Protein AF-Q7QAU2-F1 (afdb_monomer_lite)

Sequence (294 aa):
MFSTQESLKRKTPAGGINRRAYLCLLVDEYYETSNLEAQQQVTANLANFAYDPINWTFLREAKAHELFYDIVQQSTGSVVDRLLLLHAIVGLANICLDPAIAEFIERSNGYDQLRALLEKYQTDCEIACNALTCYSFLLNDSSTDQLKKDKRLVRLLELRWMSATSARVQPTVGTVFRLTRTFRETDVKQFVALTGDSNPIHVSTTNDCERKEQLFVNGAFLNGVIAGIIGSNFPGFVVTTQNFRFPNRCQLDKEVQFSVTVEEMRKIVTVSYESKQNDRVVFEGIAKLFAVRK

Structure (mmCIF, N/CA/C/O backbone):
data_AF-Q7QAU2-F1
#
_entry.id   AF-Q7QAU2-F1
#
loop_
_atom_site.group_PDB
_atom_site.id
_atom_site.type_symbol
_atom_site.label_atom_id
_atom_site.label_alt_id
_atom_site.label_comp_id
_atom_site.label_asym_id
_atom_site.label_entity_id
_atom_site.label_seq_id
_atom_site.pdbx_PDB_ins_code
_atom_site.Cartn_x
_atom_site.Cartn_y
_atom_site.Cartn_z
_atom_site.occupancy
_atom_site.B_iso_or_equiv
_atom_site.auth_seq_id
_atom_site.auth_comp_id
_atom_site.auth_asym_id
_atom_site.auth_atom_id
_atom_site.pdbx_PDB_model_num
ATOM 1 N N . MET A 1 1 ? -0.251 -18.852 -18.572 1.00 57.56 1 MET A N 1
ATOM 2 C CA . MET A 1 1 ? -0.415 -18.058 -19.807 1.00 57.56 1 MET A CA 1
ATOM 3 C C . MET A 1 1 ? 0.984 -17.594 -20.209 1.00 57.56 1 MET A C 1
ATOM 5 O O . MET A 1 1 ? 1.337 -16.461 -19.943 1.00 57.56 1 MET A O 1
ATOM 9 N N . PHE A 1 2 ? 1.810 -18.506 -20.734 1.00 75.88 2 PHE A N 1
ATOM 10 C CA . PHE A 1 2 ? 3.220 -18.250 -21.068 1.00 75.88 2 PHE A CA 1
ATOM 11 C C . PHE A 1 2 ? 3.421 -18.377 -22.574 1.00 75.88 2 PHE A C 1
ATOM 13 O O . PHE A 1 2 ? 2.755 -19.190 -23.225 1.00 75.88 2 PHE A O 1
ATOM 20 N N . SER A 1 3 ? 4.297 -17.554 -23.135 1.00 81.69 3 SER A N 1
ATOM 21 C CA . SER A 1 3 ? 4.571 -17.534 -24.566 1.00 81.69 3 SER A CA 1
ATOM 22 C C . SER A 1 3 ? 5.550 -18.639 -24.938 1.00 81.69 3 SER A C 1
ATOM 24 O O . SER A 1 3 ? 6.489 -18.945 -24.213 1.00 81.69 3 SER A O 1
ATOM 26 N N . THR A 1 4 ? 5.364 -19.210 -26.124 1.00 82.50 4 THR A N 1
ATOM 27 C CA . THR A 1 4 ? 6.355 -20.095 -26.742 1.00 82.50 4 THR A CA 1
ATOM 28 C C . THR A 1 4 ? 7.207 -19.321 -27.741 1.00 82.50 4 THR A C 1
ATOM 30 O O . THR A 1 4 ? 6.772 -18.309 -28.304 1.00 82.50 4 THR A O 1
ATOM 33 N N . GLN A 1 5 ? 8.404 -19.834 -28.029 1.00 80.38 5 GLN A N 1
ATOM 34 C CA . GLN A 1 5 ? 9.301 -19.238 -29.020 1.00 80.38 5 GLN A CA 1
ATOM 35 C C . GLN A 1 5 ? 8.660 -19.161 -30.417 1.00 80.38 5 GLN A C 1
ATOM 37 O O . GLN A 1 5 ? 8.872 -18.199 -31.153 1.00 80.38 5 GLN A O 1
ATOM 42 N N . GLU A 1 6 ? 7.831 -20.143 -30.770 1.00 78.44 6 GLU A N 1
ATOM 43 C CA . GLU A 1 6 ? 7.056 -20.159 -32.016 1.00 78.44 6 GLU A CA 1
ATOM 44 C C . GLU A 1 6 ? 6.007 -19.039 -32.058 1.00 78.44 6 GLU A C 1
ATOM 46 O O . GLU A 1 6 ? 5.880 -18.339 -33.064 1.00 78.44 6 GLU A O 1
ATOM 51 N N . SER A 1 7 ? 5.292 -18.814 -30.948 1.00 80.00 7 SER A N 1
ATOM 52 C CA . SER A 1 7 ? 4.297 -17.741 -30.834 1.00 80.00 7 SER A CA 1
ATOM 53 C C . SER A 1 7 ? 4.938 -16.358 -30.953 1.00 80.00 7 SER A C 1
ATOM 55 O O . SER A 1 7 ? 4.393 -15.485 -31.632 1.00 80.00 7 SER A O 1
ATOM 57 N N . LEU A 1 8 ? 6.115 -16.166 -30.347 1.00 78.56 8 LEU A N 1
ATOM 58 C CA . LEU A 1 8 ? 6.888 -14.929 -30.463 1.00 78.56 8 LEU A CA 1
ATOM 59 C C . LEU A 1 8 ? 7.327 -14.676 -31.907 1.00 78.56 8 LEU A C 1
ATOM 61 O O . LEU A 1 8 ? 7.043 -13.606 -32.436 1.00 78.56 8 LEU A O 1
ATOM 65 N N . LYS A 1 9 ? 7.926 -15.677 -32.568 1.00 75.38 9 LYS A N 1
ATOM 66 C CA . LYS A 1 9 ? 8.345 -15.576 -33.976 1.00 75.38 9 LYS A CA 1
ATOM 67 C C . LYS A 1 9 ? 7.184 -15.228 -34.905 1.00 75.38 9 LYS A C 1
ATOM 69 O O . LYS A 1 9 ? 7.354 -14.408 -35.795 1.00 75.38 9 LYS A O 1
ATOM 74 N N . ARG A 1 10 ? 5.999 -15.806 -34.678 1.00 78.50 10 ARG A N 1
ATOM 75 C CA . ARG A 1 10 ? 4.791 -15.505 -35.463 1.00 78.50 10 ARG A CA 1
ATOM 76 C C . ARG A 1 10 ? 4.287 -14.073 -35.258 1.00 78.50 10 ARG A C 1
ATOM 78 O O . ARG A 1 10 ? 3.715 -13.498 -36.176 1.00 78.50 10 ARG A O 1
ATOM 85 N N . LYS A 1 11 ? 4.438 -13.521 -34.051 1.00 78.00 11 LYS A N 1
ATOM 86 C CA . LYS A 1 11 ? 3.981 -12.164 -33.708 1.00 78.00 11 LYS A CA 1
ATOM 87 C C . LYS A 1 11 ? 4.978 -11.073 -34.104 1.00 78.00 11 LYS A C 1
ATOM 89 O O . LYS A 1 11 ? 4.580 -9.915 -34.160 1.00 78.00 11 LYS A O 1
ATOM 94 N N . THR A 1 12 ? 6.242 -11.411 -34.355 1.00 76.06 12 THR A N 1
ATOM 95 C CA . THR A 1 12 ? 7.245 -10.462 -34.853 1.00 76.06 12 THR A CA 1
ATOM 96 C C . THR A 1 12 ? 7.073 -10.281 -36.368 1.00 76.06 12 THR A C 1
ATOM 98 O O . THR A 1 12 ? 7.260 -11.246 -37.107 1.00 76.06 12 THR A O 1
ATOM 101 N N . PRO A 1 13 ? 6.719 -9.076 -36.858 1.00 74.62 13 PRO A N 1
ATOM 102 C CA . PRO A 1 13 ? 6.587 -8.818 -38.292 1.00 74.62 13 PRO A CA 1
ATOM 103 C C . PRO A 1 13 ? 7.909 -9.040 -39.036 1.00 74.62 13 PRO A C 1
ATOM 105 O O . PRO A 1 13 ? 8.988 -8.862 -38.464 1.00 74.62 13 PRO A O 1
ATOM 108 N N . ALA A 1 14 ? 7.842 -9.364 -40.329 1.00 69.62 14 ALA A N 1
ATOM 109 C CA . ALA A 1 14 ? 9.028 -9.385 -41.184 1.00 69.62 14 ALA A CA 1
ATOM 110 C C . ALA A 1 14 ? 9.651 -7.974 -41.237 1.00 69.62 14 ALA A C 1
ATOM 112 O O . ALA A 1 14 ? 8.994 -7.028 -41.661 1.00 69.62 14 ALA A O 1
ATOM 113 N N . GLY A 1 15 ? 10.894 -7.830 -40.759 1.00 68.44 15 GLY A N 1
ATOM 114 C CA . GLY A 1 15 ? 11.572 -6.532 -40.602 1.00 68.44 15 GLY A CA 1
ATOM 115 C C . GLY A 1 15 ? 11.312 -5.812 -39.269 1.00 68.44 15 GLY A C 1
ATOM 116 O O . GLY A 1 15 ? 11.809 -4.707 -39.074 1.00 68.44 15 GLY A O 1
ATOM 117 N N . GLY A 1 16 ? 10.558 -6.417 -38.344 1.00 71.62 16 GLY A N 1
ATOM 118 C CA . GLY A 1 16 ? 10.358 -5.884 -36.996 1.00 71.62 16 GLY A CA 1
ATOM 119 C C . GLY A 1 16 ? 11.606 -6.000 -36.113 1.00 71.62 16 GLY A C 1
ATOM 120 O O . GLY A 1 16 ? 12.454 -6.872 -36.310 1.00 71.62 16 GLY A O 1
ATOM 121 N N . ILE A 1 17 ? 11.698 -5.137 -35.099 1.00 77.75 17 ILE A N 1
ATOM 122 C CA . ILE A 1 17 ? 12.768 -5.184 -34.094 1.00 77.75 17 ILE A CA 1
ATOM 123 C C . ILE A 1 17 ? 12.633 -6.488 -33.295 1.00 77.75 17 ILE A C 1
ATOM 125 O O . ILE A 1 17 ? 11.543 -6.850 -32.843 1.00 77.75 17 ILE A O 1
ATOM 129 N N . ASN A 1 18 ? 13.736 -7.224 -33.133 1.00 86.38 18 ASN A N 1
ATOM 130 C CA . ASN A 1 18 ? 13.711 -8.462 -32.357 1.00 86.38 18 ASN A CA 1
ATOM 131 C C . ASN A 1 18 ? 13.510 -8.172 -30.854 1.00 86.38 18 ASN A C 1
ATOM 133 O O . ASN A 1 18 ? 13.800 -7.081 -30.367 1.00 86.38 18 ASN A O 1
ATOM 137 N N . ARG A 1 19 ? 13.011 -9.164 -30.099 1.00 88.44 19 ARG A N 1
ATOM 138 C CA . ARG A 1 19 ? 12.656 -8.993 -28.675 1.00 88.44 19 ARG A CA 1
ATOM 139 C C . ARG A 1 19 ? 13.810 -8.426 -27.842 1.00 88.44 19 ARG A C 1
ATOM 141 O O . ARG A 1 19 ? 13.573 -7.542 -27.031 1.00 88.44 19 ARG A O 1
ATOM 148 N N . ARG A 1 20 ? 15.034 -8.917 -28.065 1.00 90.25 20 ARG A N 1
ATOM 149 C CA . ARG A 1 20 ? 16.244 -8.447 -27.379 1.00 90.25 20 ARG A CA 1
ATOM 150 C C . ARG A 1 20 ? 16.472 -6.952 -27.606 1.00 90.25 20 ARG A C 1
ATOM 152 O O . ARG A 1 20 ? 16.510 -6.206 -26.639 1.00 90.25 20 ARG A O 1
ATOM 159 N N . ALA A 1 21 ? 16.582 -6.518 -28.863 1.00 92.44 21 ALA A N 1
ATOM 160 C CA . ALA A 1 21 ? 16.848 -5.120 -29.191 1.00 92.44 21 ALA A CA 1
ATOM 161 C C . ALA A 1 21 ? 15.718 -4.199 -28.720 1.00 92.44 21 ALA A C 1
ATOM 163 O O . ALA A 1 21 ? 15.984 -3.108 -28.238 1.00 92.44 21 ALA A O 1
ATOM 164 N N . TYR A 1 22 ? 14.466 -4.658 -28.793 1.00 93.88 22 TYR A N 1
ATOM 165 C CA . TYR A 1 22 ? 13.329 -3.889 -28.296 1.00 93.88 22 TYR A CA 1
ATOM 166 C C . TYR A 1 22 ? 13.405 -3.634 -26.783 1.00 93.88 22 TYR A C 1
ATOM 168 O O . TYR A 1 22 ? 13.135 -2.525 -26.338 1.00 93.88 22 TYR A O 1
ATOM 176 N N . LEU A 1 23 ? 13.798 -4.636 -25.991 1.00 95.94 23 LEU A N 1
ATOM 177 C CA . LEU A 1 23 ? 13.960 -4.465 -24.545 1.00 95.94 23 LEU A CA 1
ATOM 178 C C . LEU A 1 23 ? 15.140 -3.550 -24.195 1.00 95.94 23 LEU A C 1
ATOM 180 O O . LEU A 1 23 ? 15.012 -2.769 -23.259 1.00 95.94 23 LEU A O 1
ATOM 184 N N . CYS A 1 24 ? 16.244 -3.605 -24.951 1.00 96.31 24 CYS A N 1
ATOM 185 C CA . CYS A 1 24 ? 17.342 -2.643 -24.802 1.00 96.31 24 CYS A CA 1
ATOM 186 C C . CYS A 1 24 ? 16.865 -1.211 -25.072 1.00 96.31 24 CYS A C 1
ATOM 188 O O . CYS A 1 24 ? 17.053 -0.355 -24.220 1.00 96.31 24 CYS A O 1
ATOM 190 N N . LEU A 1 25 ? 16.155 -0.985 -26.185 1.00 96.81 25 LEU A N 1
ATOM 191 C CA . LEU A 1 25 ? 15.621 0.337 -26.530 1.00 96.81 25 LEU A CA 1
ATOM 192 C C . LEU A 1 25 ? 14.693 0.899 -25.452 1.00 96.81 25 LEU A C 1
ATOM 194 O O . LEU A 1 25 ? 14.749 2.089 -25.183 1.00 96.81 25 LEU A O 1
ATOM 198 N N . LEU A 1 26 ? 13.862 0.061 -24.821 1.00 97.56 26 LEU A N 1
ATOM 199 C CA . LEU A 1 26 ? 13.027 0.506 -23.704 1.00 97.56 26 LEU A CA 1
ATOM 200 C C . LEU A 1 26 ? 13.876 0.967 -22.514 1.00 97.56 26 LEU A C 1
ATOM 202 O O . LEU A 1 26 ? 13.587 2.001 -21.927 1.00 97.56 26 LEU A O 1
ATOM 206 N N . VAL A 1 27 ? 14.917 0.220 -22.140 1.00 97.62 27 VAL A N 1
ATOM 207 C CA . VAL A 1 27 ? 15.791 0.632 -21.031 1.00 97.62 27 VAL A CA 1
ATOM 208 C C . VAL A 1 27 ? 16.541 1.921 -21.378 1.00 97.62 27 VAL A C 1
ATOM 210 O O . VAL A 1 27 ? 16.576 2.825 -20.547 1.00 97.62 27 VAL A O 1
ATOM 213 N N . ASP A 1 28 ? 17.062 2.045 -22.599 1.00 97.50 28 ASP A N 1
ATOM 214 C CA . ASP A 1 28 ? 17.730 3.263 -23.072 1.00 97.50 28 ASP A CA 1
ATOM 215 C C . ASP A 1 28 ? 16.768 4.465 -23.049 1.00 97.50 28 ASP A C 1
ATOM 217 O O . ASP A 1 28 ? 17.087 5.511 -22.483 1.00 97.50 28 ASP A O 1
ATOM 221 N N . GLU A 1 29 ? 15.541 4.290 -23.553 1.00 97.38 29 GLU A N 1
ATOM 222 C CA . GLU A 1 29 ? 14.496 5.320 -23.562 1.00 97.38 29 GLU A CA 1
ATOM 223 C C . GLU A 1 29 ? 14.196 5.850 -22.155 1.00 97.38 29 GLU A C 1
ATOM 225 O O . GLU A 1 29 ? 14.021 7.057 -21.988 1.00 97.38 29 GLU A O 1
ATOM 230 N N . TYR A 1 30 ? 14.185 4.986 -21.129 1.00 97.94 30 TYR A N 1
ATOM 231 C CA . TYR A 1 30 ? 13.986 5.418 -19.741 1.00 97.94 30 TYR A CA 1
ATOM 232 C C . TYR A 1 30 ? 15.035 6.444 -19.292 1.00 97.94 30 TYR A C 1
ATOM 234 O O . TYR A 1 30 ? 14.691 7.431 -18.634 1.00 97.94 30 TYR A O 1
ATOM 242 N N . TYR A 1 31 ? 16.307 6.192 -19.612 1.00 96.50 31 TYR A N 1
ATOM 243 C CA . TYR A 1 31 ? 17.426 7.032 -19.186 1.00 96.50 31 TYR A CA 1
ATOM 244 C C . TYR A 1 31 ? 17.606 8.273 -20.070 1.00 96.50 31 TYR A C 1
ATOM 246 O O . TYR A 1 31 ? 18.118 9.285 -19.594 1.00 96.50 31 TYR A O 1
ATOM 254 N N . GLU A 1 32 ? 17.186 8.217 -21.334 1.00 96.88 32 GLU A N 1
ATOM 255 C CA . GLU A 1 32 ? 17.281 9.344 -22.267 1.00 96.88 32 GLU A CA 1
ATOM 256 C C . GLU A 1 32 ? 16.125 10.341 -22.124 1.00 96.88 32 GLU A C 1
ATOM 258 O O . GLU A 1 32 ? 16.300 11.541 -22.356 1.00 96.88 32 GLU A O 1
ATOM 263 N N . THR A 1 33 ? 14.935 9.873 -21.740 1.00 96.06 33 THR A N 1
ATOM 264 C CA . THR A 1 33 ? 13.761 10.738 -21.619 1.00 96.06 33 THR A CA 1
ATOM 265 C C . THR A 1 33 ? 13.720 11.484 -20.285 1.00 96.06 33 THR A C 1
ATOM 267 O O . THR A 1 33 ? 13.985 10.936 -19.217 1.00 96.06 33 THR A O 1
ATOM 270 N N . SER A 1 34 ? 13.309 12.752 -20.331 1.00 94.69 34 SER A N 1
ATOM 271 C CA . SER A 1 34 ? 12.963 13.552 -19.146 1.00 94.69 34 SER A CA 1
ATOM 272 C C . SER A 1 34 ? 11.454 13.598 -18.880 1.00 94.69 34 SER A C 1
ATOM 274 O O . SER A 1 34 ? 11.009 14.215 -17.910 1.00 94.69 34 SER A O 1
ATOM 276 N N . ASN A 1 35 ? 10.650 12.963 -19.740 1.00 97.38 35 ASN A N 1
ATOM 277 C CA . ASN A 1 35 ? 9.201 12.916 -19.602 1.00 97.38 35 ASN A CA 1
ATOM 278 C C . ASN A 1 35 ? 8.791 11.782 -18.646 1.00 97.38 35 ASN A C 1
ATOM 280 O O . ASN A 1 35 ? 8.990 10.604 -18.941 1.00 97.38 35 ASN A O 1
ATOM 284 N N . LEU A 1 36 ? 8.159 12.144 -17.526 1.00 96.31 36 LEU A N 1
ATOM 285 C CA . LEU A 1 36 ? 7.703 11.196 -16.506 1.00 96.31 36 LEU A CA 1
ATOM 286 C C . LEU A 1 36 ? 6.683 10.174 -17.037 1.00 96.31 36 LEU A C 1
ATOM 288 O O . LEU A 1 36 ? 6.747 9.005 -16.672 1.00 96.31 36 LEU A O 1
ATOM 292 N N . GLU A 1 37 ? 5.757 10.585 -17.902 1.00 97.00 37 GLU A N 1
ATOM 293 C CA . GLU A 1 37 ? 4.756 9.686 -18.490 1.00 97.00 37 GLU A CA 1
ATOM 294 C C . GLU A 1 37 ? 5.423 8.643 -19.397 1.00 97.00 37 GLU A C 1
ATOM 296 O O . GLU A 1 37 ? 5.086 7.460 -19.340 1.00 97.00 37 GLU A O 1
ATOM 301 N N . ALA A 1 38 ? 6.444 9.052 -20.158 1.00 97.38 38 ALA A N 1
ATOM 302 C CA . ALA A 1 38 ? 7.252 8.127 -20.950 1.00 97.38 38 ALA A CA 1
ATOM 303 C C . ALA A 1 38 ? 7.996 7.126 -20.048 1.00 97.38 38 ALA A C 1
ATOM 305 O O . ALA A 1 38 ? 7.935 5.920 -20.281 1.00 97.38 38 ALA A O 1
ATOM 306 N N . GLN A 1 39 ? 8.611 7.589 -18.952 1.00 98.31 39 GLN A N 1
ATOM 307 C CA . GLN A 1 39 ? 9.252 6.704 -17.967 1.00 98.31 39 GLN A CA 1
ATOM 308 C C . GLN A 1 39 ? 8.260 5.711 -17.341 1.00 98.31 39 GLN A C 1
ATOM 310 O O . GLN A 1 39 ? 8.576 4.529 -17.170 1.00 98.31 39 GLN A O 1
ATOM 315 N N . GLN A 1 40 ? 7.041 6.156 -17.026 1.00 98.06 40 GLN A N 1
ATOM 316 C CA . GLN A 1 40 ? 5.975 5.294 -16.513 1.00 98.06 40 GLN A CA 1
ATOM 317 C C . GLN A 1 40 ? 5.556 4.241 -17.541 1.00 98.06 40 GLN A C 1
ATOM 319 O O . GLN A 1 40 ? 5.421 3.068 -17.192 1.00 98.06 40 GLN A O 1
ATOM 324 N N . GLN A 1 41 ? 5.401 4.628 -18.807 1.00 98.06 41 GLN A N 1
ATOM 325 C CA . GLN A 1 41 ? 5.045 3.709 -19.884 1.00 98.06 41 GLN A CA 1
ATOM 326 C C . GLN A 1 41 ? 6.140 2.662 -20.125 1.00 98.06 41 GLN A C 1
ATOM 328 O O . GLN A 1 41 ? 5.852 1.469 -20.245 1.00 98.06 41 GLN A O 1
ATOM 333 N N . VAL A 1 42 ? 7.400 3.093 -20.153 1.00 98.12 42 VAL A N 1
ATOM 334 C CA . VAL A 1 42 ? 8.562 2.218 -20.321 1.00 98.12 42 VAL A CA 1
ATOM 335 C C . VAL A 1 42 ? 8.668 1.216 -19.171 1.00 98.12 42 VAL A C 1
ATOM 337 O O . VAL A 1 42 ? 8.740 0.008 -19.408 1.00 98.12 42 VAL A O 1
ATOM 340 N N . THR A 1 43 ? 8.615 1.683 -17.921 1.00 98.19 43 THR A N 1
ATOM 341 C CA . THR A 1 43 ? 8.700 0.804 -16.742 1.00 98.19 43 THR A CA 1
ATOM 342 C C . THR A 1 43 ? 7.533 -0.181 -16.675 1.00 98.19 43 THR A C 1
ATOM 344 O O . THR A 1 43 ? 7.759 -1.358 -16.388 1.00 98.19 43 THR A O 1
ATOM 347 N N . ALA A 1 44 ? 6.312 0.244 -17.021 1.00 98.31 44 ALA A N 1
ATOM 348 C CA . ALA A 1 44 ? 5.153 -0.644 -17.125 1.00 98.31 44 ALA A CA 1
ATOM 349 C C . ALA A 1 44 ? 5.358 -1.732 -18.189 1.00 98.31 44 ALA A C 1
ATOM 351 O O . ALA A 1 44 ? 5.082 -2.908 -17.948 1.00 98.31 44 ALA A O 1
ATOM 352 N N . ASN A 1 45 ? 5.877 -1.361 -19.365 1.00 97.75 45 ASN A N 1
ATOM 353 C CA . ASN A 1 45 ? 6.171 -2.309 -20.437 1.00 97.75 45 ASN A CA 1
ATOM 354 C C . ASN A 1 45 ? 7.209 -3.344 -19.996 1.00 97.75 45 ASN A C 1
ATOM 356 O O . ASN A 1 45 ? 6.984 -4.544 -20.163 1.00 97.75 45 ASN A O 1
ATOM 360 N N . LEU A 1 46 ? 8.316 -2.903 -19.395 1.00 98.44 46 LEU A N 1
ATOM 361 C CA . LEU A 1 46 ? 9.354 -3.798 -18.886 1.00 98.44 46 LEU A CA 1
ATOM 362 C C . LEU A 1 46 ? 8.801 -4.747 -17.809 1.00 98.44 46 LEU A C 1
ATOM 364 O O . LEU A 1 46 ? 9.063 -5.950 -17.866 1.00 98.44 46 LEU A O 1
ATOM 368 N N . ALA A 1 47 ? 7.988 -4.244 -16.874 1.00 98.06 47 ALA A N 1
ATOM 369 C CA . ALA A 1 47 ? 7.365 -5.053 -15.823 1.00 98.06 47 ALA A CA 1
ATOM 370 C C . ALA A 1 47 ? 6.380 -6.097 -16.386 1.00 98.06 47 ALA A C 1
ATOM 372 O O . ALA A 1 47 ? 6.315 -7.227 -15.896 1.00 98.06 47 ALA A O 1
ATOM 373 N N . ASN A 1 48 ? 5.666 -5.759 -17.464 1.00 97.12 48 ASN A N 1
ATOM 374 C CA . ASN A 1 48 ? 4.809 -6.698 -18.188 1.00 97.12 48 ASN A CA 1
ATOM 375 C C . ASN A 1 48 ? 5.621 -7.785 -18.909 1.00 97.12 48 ASN A C 1
ATOM 377 O O . ASN A 1 48 ? 5.234 -8.952 -18.890 1.00 97.12 48 ASN A O 1
ATOM 381 N N . PHE A 1 49 ? 6.760 -7.442 -19.524 1.00 96.62 49 PHE A N 1
ATOM 382 C CA . PHE A 1 49 ? 7.647 -8.445 -20.130 1.00 96.62 49 PHE A CA 1
ATOM 383 C C . PHE A 1 49 ? 8.257 -9.389 -19.100 1.00 96.62 49 PHE A C 1
ATOM 385 O O . PHE A 1 49 ? 8.418 -10.577 -19.388 1.00 96.62 49 PHE A O 1
ATOM 392 N N . ALA A 1 50 ? 8.561 -8.867 -17.915 1.00 97.31 50 ALA A N 1
ATOM 393 C CA . ALA A 1 50 ? 9.103 -9.614 -16.790 1.00 97.31 50 ALA A CA 1
ATOM 394 C C . ALA A 1 50 ? 8.202 -10.770 -16.326 1.00 97.31 50 ALA A C 1
ATOM 396 O O . ALA A 1 50 ? 8.718 -11.758 -15.810 1.00 97.31 50 ALA A O 1
ATOM 397 N N . TYR A 1 51 ? 6.888 -10.700 -16.558 1.00 95.00 51 TYR A N 1
ATOM 398 C CA . TYR A 1 51 ? 5.944 -11.757 -16.179 1.00 95.00 51 TYR A CA 1
ATOM 399 C C . TYR A 1 51 ? 6.210 -13.110 -16.870 1.00 95.00 51 TYR A C 1
ATOM 401 O O . TYR A 1 51 ? 5.892 -14.163 -16.319 1.00 95.00 51 TYR A O 1
ATOM 409 N N . ASP A 1 52 ? 6.770 -13.102 -18.083 1.00 94.50 52 ASP A N 1
ATOM 410 C CA . ASP A 1 52 ? 6.990 -14.313 -18.880 1.00 94.50 52 ASP A CA 1
ATOM 411 C C . ASP A 1 52 ? 8.482 -14.712 -18.870 1.00 94.50 52 ASP A C 1
ATOM 413 O O . ASP A 1 52 ? 9.303 -13.967 -19.423 1.00 94.50 52 ASP A O 1
ATOM 417 N N . PRO A 1 53 ? 8.857 -15.881 -18.302 1.00 94.69 53 PRO A N 1
ATOM 418 C CA . PRO A 1 53 ? 10.255 -16.295 -18.140 1.00 94.69 53 PRO A CA 1
ATOM 419 C C . PRO A 1 53 ? 11.083 -16.335 -19.421 1.00 94.69 53 PRO A C 1
ATOM 421 O O . PRO A 1 53 ? 12.301 -16.160 -19.384 1.00 94.69 53 PRO A O 1
ATOM 424 N N . ILE A 1 54 ? 10.435 -16.497 -20.579 1.00 93.19 54 ILE A N 1
ATOM 425 C CA . ILE A 1 54 ? 11.109 -16.457 -21.883 1.00 93.19 54 ILE A CA 1
ATOM 426 C C . ILE A 1 54 ? 11.830 -15.122 -22.140 1.00 93.19 54 ILE A C 1
ATOM 428 O O . ILE A 1 54 ? 12.734 -15.062 -22.972 1.00 93.19 54 ILE A O 1
ATOM 432 N N . ASN A 1 55 ? 11.444 -14.052 -21.434 1.00 95.12 55 ASN A N 1
ATOM 433 C CA . ASN A 1 55 ? 12.053 -12.734 -21.563 1.00 95.12 55 ASN A CA 1
ATOM 434 C C . ASN A 1 55 ? 13.173 -12.466 -20.549 1.00 95.12 55 ASN A C 1
ATOM 436 O O . ASN A 1 55 ? 13.907 -11.499 -20.738 1.00 95.12 55 ASN A O 1
ATOM 440 N N . TRP A 1 56 ? 13.337 -13.278 -19.498 1.00 96.19 56 TRP A N 1
ATOM 441 C CA . TRP A 1 56 ? 14.243 -12.961 -18.382 1.00 96.19 56 TRP A CA 1
ATOM 442 C C . TRP A 1 56 ? 15.695 -12.789 -18.820 1.00 96.19 56 TRP A C 1
ATOM 444 O O . TRP A 1 56 ? 16.343 -11.822 -18.429 1.00 96.19 56 TRP A O 1
ATOM 454 N N . THR A 1 57 ? 16.195 -13.654 -19.709 1.00 95.81 57 THR A N 1
ATOM 455 C CA . THR A 1 57 ? 17.556 -13.505 -20.245 1.00 95.81 57 THR A CA 1
ATOM 456 C C . THR A 1 57 ? 17.723 -12.189 -21.005 1.00 95.81 57 THR A C 1
ATOM 458 O O . THR A 1 57 ? 18.713 -11.496 -20.797 1.00 95.81 57 THR A O 1
ATOM 461 N N . PHE A 1 58 ? 16.743 -11.802 -21.827 1.00 96.06 58 PHE A N 1
ATOM 462 C CA . PHE A 1 58 ? 16.796 -10.543 -22.574 1.00 96.06 58 PHE A CA 1
ATOM 463 C C . PHE A 1 58 ? 16.692 -9.320 -21.654 1.00 96.06 58 PHE A C 1
ATOM 465 O O . PHE A 1 58 ? 17.402 -8.345 -21.861 1.00 96.06 58 PHE A O 1
ATOM 472 N N . LEU A 1 59 ? 15.847 -9.377 -20.621 1.00 97.81 59 LEU A N 1
ATOM 473 C CA . LEU A 1 59 ? 15.714 -8.321 -19.611 1.00 97.81 59 LEU A CA 1
ATOM 474 C C . LEU A 1 59 ? 16.991 -8.162 -18.779 1.00 97.81 59 LEU A C 1
ATOM 476 O O . LEU A 1 59 ? 17.374 -7.044 -18.439 1.00 97.81 59 LEU A O 1
ATOM 480 N N . ARG A 1 60 ? 17.666 -9.274 -18.468 1.00 97.31 60 ARG A N 1
ATOM 481 C CA . ARG A 1 60 ? 18.958 -9.266 -17.781 1.00 97.31 60 ARG A CA 1
ATOM 482 C C . ARG A 1 60 ? 20.045 -8.646 -18.655 1.00 97.31 60 ARG A C 1
ATOM 484 O O . ARG A 1 60 ? 20.738 -7.751 -18.192 1.00 97.31 60 ARG A O 1
ATOM 491 N N . GLU A 1 61 ? 20.147 -9.066 -19.916 1.00 96.38 61 GLU A N 1
ATOM 492 C CA . GLU A 1 61 ? 21.081 -8.489 -20.897 1.00 96.38 61 GLU A CA 1
ATOM 493 C C . GLU A 1 61 ? 20.831 -6.990 -21.128 1.00 96.38 61 GLU A C 1
ATOM 495 O O . GLU A 1 61 ? 21.783 -6.224 -21.233 1.00 96.38 61 GLU A O 1
ATOM 500 N N . ALA A 1 62 ? 19.564 -6.568 -21.154 1.00 97.44 62 ALA A N 1
ATOM 501 C CA . ALA A 1 62 ? 19.162 -5.167 -21.265 1.00 97.44 62 ALA A CA 1
ATOM 502 C C . ALA A 1 62 ? 19.289 -4.377 -19.950 1.00 97.44 62 ALA A C 1
ATOM 504 O O . ALA A 1 62 ? 18.978 -3.195 -19.939 1.00 97.44 62 ALA A O 1
ATOM 505 N N . LYS A 1 63 ? 19.709 -5.003 -18.840 1.00 98.00 63 LYS A N 1
ATOM 506 C CA . LYS A 1 63 ? 19.829 -4.375 -17.510 1.00 98.00 63 LYS A CA 1
ATOM 507 C C . LYS A 1 63 ? 18.524 -3.820 -16.922 1.00 98.00 63 LYS A C 1
ATOM 509 O O . LYS A 1 63 ? 18.550 -2.992 -16.018 1.00 98.00 63 LYS A O 1
ATOM 514 N N . ALA A 1 64 ? 17.369 -4.343 -17.333 1.00 98.38 64 ALA A N 1
ATOM 515 C CA . ALA A 1 64 ? 16.078 -3.929 -16.772 1.00 98.38 64 ALA A CA 1
ATOM 516 C C . ALA A 1 64 ? 15.970 -4.202 -15.255 1.00 98.38 64 ALA A C 1
ATOM 518 O O . ALA A 1 64 ? 15.330 -3.453 -14.527 1.00 98.38 64 ALA A O 1
ATOM 519 N N . HIS A 1 65 ? 16.625 -5.260 -14.765 1.00 98.25 65 HIS A N 1
ATOM 520 C CA . HIS A 1 65 ? 16.715 -5.577 -13.336 1.00 98.25 65 HIS A CA 1
ATOM 521 C C . HIS A 1 65 ? 17.521 -4.544 -12.529 1.00 98.25 65 HIS A C 1
ATOM 523 O O . HIS A 1 65 ? 17.117 -4.223 -11.414 1.00 98.25 65 HIS A O 1
ATOM 529 N N . GLU A 1 66 ? 18.607 -3.999 -13.095 1.00 98.50 66 GLU A N 1
ATOM 530 C 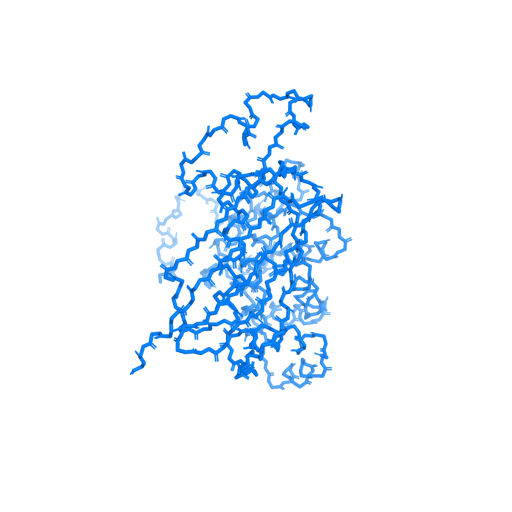CA . GLU A 1 66 ? 19.366 -2.885 -12.503 1.00 98.50 66 GLU A CA 1
ATOM 531 C C . GLU A 1 66 ? 18.481 -1.632 -12.454 1.00 98.50 66 GLU A C 1
ATOM 533 O O . GLU A 1 66 ? 18.315 -1.044 -11.391 1.00 98.50 66 GLU A O 1
ATOM 538 N N . LEU A 1 67 ? 17.794 -1.309 -13.557 1.00 98.50 67 LEU A N 1
ATOM 539 C CA . LEU A 1 67 ? 16.849 -0.191 -13.622 1.00 98.50 67 LEU A CA 1
ATOM 540 C C . LEU A 1 67 ? 15.752 -0.278 -12.544 1.00 98.50 67 LEU A C 1
ATOM 542 O O . LEU A 1 67 ? 15.496 0.690 -11.827 1.00 98.50 67 LEU A O 1
ATOM 546 N N . PHE A 1 68 ? 15.089 -1.430 -12.401 1.00 98.56 68 PHE A N 1
ATOM 547 C CA . PHE A 1 68 ? 14.067 -1.589 -11.365 1.00 98.56 68 PHE A CA 1
ATOM 548 C C . PHE A 1 68 ? 14.651 -1.465 -9.955 1.00 98.56 68 PHE A C 1
ATOM 550 O O . PHE A 1 68 ? 14.028 -0.864 -9.075 1.00 98.56 68 PHE A O 1
ATOM 557 N N . TYR A 1 69 ? 15.841 -2.026 -9.737 1.00 98.38 69 TYR A N 1
ATOM 558 C CA . TYR A 1 69 ? 16.536 -1.924 -8.463 1.00 98.38 69 TYR A CA 1
ATOM 559 C C . TYR A 1 69 ? 16.872 -0.471 -8.114 1.00 98.38 69 TYR A C 1
ATOM 561 O O . TYR A 1 69 ? 16.588 -0.044 -6.995 1.00 98.38 69 TYR A O 1
ATOM 569 N N . ASP A 1 70 ? 17.376 0.307 -9.072 1.00 97.69 70 ASP A N 1
ATOM 570 C CA . ASP A 1 70 ? 17.712 1.720 -8.891 1.00 97.69 70 ASP A CA 1
ATOM 571 C C . ASP A 1 70 ? 16.488 2.540 -8.470 1.00 97.69 70 ASP A C 1
ATOM 573 O O . ASP A 1 70 ? 16.565 3.334 -7.532 1.00 97.69 70 ASP A O 1
ATOM 577 N N . ILE A 1 71 ? 15.331 2.318 -9.104 1.00 98.19 71 ILE A N 1
ATOM 578 C CA . ILE A 1 71 ? 14.072 2.990 -8.741 1.00 98.19 71 ILE A CA 1
ATOM 579 C C . ILE A 1 71 ? 13.669 2.638 -7.301 1.00 98.19 71 ILE A C 1
ATOM 581 O O . ILE A 1 71 ? 13.314 3.522 -6.513 1.00 98.19 71 ILE A O 1
ATOM 585 N N . VAL A 1 72 ? 13.748 1.355 -6.932 1.00 97.62 72 VAL A N 1
ATOM 586 C CA . VAL A 1 72 ? 13.463 0.897 -5.565 1.00 97.62 72 VAL A CA 1
ATOM 587 C C . VAL A 1 72 ? 14.423 1.542 -4.568 1.00 97.62 72 VAL A C 1
ATOM 589 O O . VAL A 1 72 ? 13.967 2.114 -3.578 1.00 97.62 72 VAL A O 1
ATOM 592 N N . GLN A 1 73 ? 15.726 1.528 -4.839 1.00 96.69 73 GLN A N 1
ATOM 593 C CA . GLN A 1 73 ? 16.744 2.116 -3.975 1.00 96.69 73 GLN A CA 1
ATOM 594 C C . GLN A 1 73 ? 16.561 3.633 -3.818 1.00 96.69 73 GLN A C 1
ATOM 596 O O . GLN A 1 73 ? 16.633 4.157 -2.708 1.00 96.69 73 GLN A O 1
ATOM 601 N N . GLN A 1 74 ? 16.267 4.358 -4.897 1.00 95.19 74 GLN A N 1
ATOM 602 C CA . GLN A 1 74 ? 15.989 5.796 -4.833 1.00 95.19 74 GLN A CA 1
ATOM 603 C C . GLN A 1 74 ? 14.757 6.092 -3.974 1.00 95.19 74 GLN A C 1
ATOM 605 O O . GLN A 1 74 ? 14.747 7.049 -3.196 1.00 95.19 74 GLN A O 1
ATOM 610 N N . SER A 1 75 ? 13.730 5.245 -4.059 1.00 93.00 75 SER A N 1
ATOM 611 C CA . SER A 1 75 ? 12.496 5.433 -3.302 1.00 93.00 75 SER A CA 1
ATOM 612 C C . SER A 1 75 ? 12.659 5.249 -1.792 1.00 93.00 75 SER A C 1
ATOM 614 O O . SER A 1 75 ? 11.823 5.744 -1.036 1.00 93.00 75 SER A O 1
ATOM 616 N N . THR A 1 76 ? 13.716 4.590 -1.309 1.00 86.19 76 THR A N 1
ATOM 617 C CA . THR A 1 76 ? 13.961 4.478 0.137 1.00 86.19 76 THR A CA 1
ATOM 618 C C . THR A 1 76 ? 14.584 5.761 0.696 1.00 86.19 76 THR A C 1
ATOM 620 O O . THR A 1 76 ? 14.218 6.180 1.795 1.00 86.19 76 THR A O 1
ATOM 623 N N . GLY A 1 77 ? 15.429 6.447 -0.084 1.00 82.31 77 GLY A N 1
ATOM 624 C CA . GLY A 1 77 ? 16.111 7.689 0.309 1.00 82.31 77 GLY A CA 1
ATOM 625 C C . GLY A 1 77 ? 15.434 8.996 -0.124 1.00 82.31 77 GLY A C 1
ATOM 626 O O . GLY A 1 77 ? 15.751 10.056 0.409 1.00 82.31 77 GLY A O 1
ATOM 627 N N . SER A 1 78 ? 14.518 8.967 -1.092 1.00 86.38 78 SER A N 1
ATOM 628 C CA . SER A 1 78 ? 13.892 10.164 -1.675 1.00 86.38 78 SER A CA 1
ATOM 629 C C . SER A 1 78 ? 12.433 9.921 -2.068 1.00 86.38 78 SER A C 1
ATOM 631 O O . SER A 1 78 ? 11.897 8.823 -1.905 1.00 86.38 78 SER A O 1
ATOM 633 N N . VAL A 1 79 ? 11.737 10.973 -2.505 1.00 85.56 79 VAL A N 1
ATOM 634 C CA . VAL A 1 79 ? 10.389 10.843 -3.072 1.00 85.56 79 VAL A CA 1
ATOM 635 C C . VAL A 1 79 ? 10.533 10.459 -4.540 1.00 85.56 79 VAL A C 1
ATOM 637 O O . VAL A 1 79 ? 11.131 11.198 -5.314 1.00 85.56 79 VAL A O 1
ATOM 640 N N . VAL A 1 80 ? 9.982 9.304 -4.898 1.00 92.38 80 VAL A N 1
ATOM 641 C CA . VAL A 1 80 ? 9.871 8.811 -6.274 1.00 92.38 80 VAL A CA 1
ATOM 642 C C . VAL A 1 80 ? 8.389 8.741 -6.620 1.00 92.38 80 VAL A C 1
ATOM 644 O O . VAL A 1 80 ? 7.557 8.508 -5.736 1.00 92.38 80 VAL A O 1
ATOM 647 N N . ASP A 1 81 ? 8.058 8.962 -7.890 1.00 95.69 81 ASP A N 1
ATOM 648 C CA . ASP A 1 81 ? 6.697 8.790 -8.384 1.00 95.69 81 ASP A CA 1
ATOM 649 C C . ASP A 1 81 ? 6.161 7.382 -8.066 1.00 95.69 81 ASP A C 1
ATOM 651 O O . ASP A 1 81 ? 6.857 6.372 -8.213 1.00 95.69 81 ASP A O 1
ATOM 655 N N . ARG A 1 82 ? 4.905 7.314 -7.613 1.00 95.44 82 ARG A N 1
ATOM 656 C CA . ARG A 1 82 ? 4.306 6.062 -7.134 1.00 95.44 82 ARG A CA 1
ATOM 657 C C . ARG A 1 82 ? 4.251 5.001 -8.233 1.00 95.44 82 ARG A C 1
ATOM 659 O O . ARG A 1 82 ? 4.498 3.835 -7.936 1.00 95.44 82 ARG A O 1
ATOM 666 N N . LEU A 1 83 ? 3.897 5.377 -9.465 1.00 96.81 83 LEU A N 1
ATOM 667 C CA . LEU A 1 83 ? 3.738 4.413 -10.555 1.00 96.81 83 LEU A CA 1
ATOM 668 C C . LEU A 1 83 ? 5.089 3.837 -10.968 1.00 96.81 83 LEU A C 1
ATOM 670 O O . LEU A 1 83 ? 5.187 2.625 -11.131 1.00 96.81 83 LEU A O 1
ATOM 674 N N . LEU A 1 84 ? 6.138 4.664 -11.032 1.00 97.75 84 LEU A N 1
ATOM 675 C CA . LEU A 1 84 ? 7.500 4.176 -11.276 1.00 97.75 84 LEU A CA 1
ATOM 676 C C . LEU A 1 84 ? 7.919 3.128 -10.243 1.00 97.75 84 LEU A C 1
ATOM 678 O O . LEU A 1 84 ? 8.361 2.039 -10.612 1.00 97.75 84 LEU A O 1
ATOM 682 N N . LEU A 1 85 ? 7.731 3.427 -8.953 1.00 98.25 85 LEU A N 1
ATOM 683 C CA . LEU A 1 85 ? 8.058 2.486 -7.883 1.00 98.25 85 LEU A CA 1
ATOM 684 C C . LEU A 1 85 ? 7.226 1.201 -7.976 1.00 98.25 85 LEU A C 1
ATOM 686 O O . LEU A 1 85 ? 7.770 0.108 -7.823 1.00 98.25 85 LEU A O 1
ATOM 690 N N . LEU A 1 86 ? 5.922 1.319 -8.238 1.00 98.31 86 LEU A N 1
ATOM 691 C CA . LEU A 1 86 ? 5.035 0.168 -8.370 1.00 98.31 86 LEU A CA 1
ATOM 692 C C . LEU A 1 86 ? 5.467 -0.740 -9.529 1.00 98.31 86 LEU A C 1
ATOM 694 O O . LEU A 1 86 ? 5.608 -1.945 -9.335 1.00 98.31 86 LEU A O 1
ATOM 698 N N . HIS A 1 87 ? 5.731 -0.179 -10.711 1.00 98.62 87 HIS A N 1
ATOM 699 C CA . HIS A 1 87 ? 6.207 -0.954 -11.858 1.00 98.62 87 HIS A CA 1
ATOM 700 C C . HIS A 1 87 ? 7.555 -1.616 -11.565 1.00 98.62 87 HIS A C 1
ATOM 702 O O . HIS A 1 87 ? 7.745 -2.783 -11.900 1.00 98.62 87 HIS A O 1
ATOM 708 N N . ALA A 1 88 ? 8.466 -0.906 -10.896 1.00 98.56 88 ALA A N 1
ATOM 709 C CA . ALA A 1 88 ? 9.771 -1.439 -10.534 1.00 98.56 88 ALA A CA 1
ATOM 710 C C . ALA A 1 88 ? 9.675 -2.632 -9.573 1.00 98.56 88 ALA A C 1
ATOM 712 O O . ALA A 1 88 ? 10.270 -3.677 -9.834 1.00 98.56 88 ALA A O 1
ATOM 713 N N . ILE A 1 89 ? 8.891 -2.526 -8.493 1.00 98.44 89 ILE A N 1
ATOM 714 C CA . ILE A 1 89 ? 8.764 -3.628 -7.530 1.00 98.44 89 ILE A CA 1
ATOM 715 C C . ILE A 1 89 ? 7.992 -4.821 -8.111 1.00 98.44 89 ILE A C 1
ATOM 717 O O . ILE A 1 89 ? 8.341 -5.961 -7.815 1.00 98.44 89 ILE A O 1
ATOM 721 N N . VAL A 1 90 ? 7.005 -4.582 -8.985 1.00 98.44 90 VAL A N 1
ATOM 722 C CA . VAL A 1 90 ? 6.329 -5.639 -9.762 1.00 98.44 90 VAL A CA 1
ATOM 723 C C . VAL A 1 90 ? 7.319 -6.324 -10.706 1.00 98.44 90 VAL A C 1
ATOM 725 O O . VAL A 1 90 ? 7.381 -7.550 -10.763 1.00 98.44 90 VAL A O 1
ATOM 728 N N . GLY A 1 91 ? 8.126 -5.539 -11.423 1.00 98.31 91 GLY A N 1
ATOM 729 C CA . GLY A 1 91 ? 9.166 -6.032 -12.318 1.00 98.31 91 GLY A CA 1
ATOM 730 C C . GLY A 1 91 ? 10.176 -6.918 -11.593 1.00 98.31 91 GLY A C 1
ATOM 731 O O . GLY A 1 91 ? 10.422 -8.034 -12.044 1.00 98.31 91 GLY A O 1
ATOM 732 N N . LEU A 1 92 ? 10.696 -6.470 -10.442 1.00 98.19 92 LEU A N 1
ATOM 733 C CA . LEU A 1 92 ? 11.591 -7.268 -9.597 1.00 98.19 92 LEU A CA 1
ATOM 734 C C . LEU A 1 92 ? 10.921 -8.545 -9.089 1.00 98.19 92 LEU A C 1
ATOM 736 O O . LEU A 1 92 ? 11.526 -9.607 -9.201 1.00 98.19 92 LEU A O 1
ATOM 740 N N . ALA A 1 93 ? 9.687 -8.471 -8.582 1.00 97.81 93 ALA A N 1
ATOM 741 C CA . ALA A 1 93 ? 8.963 -9.644 -8.082 1.00 97.81 93 ALA A CA 1
ATOM 742 C C . ALA A 1 93 ? 8.759 -10.706 -9.170 1.00 97.81 93 ALA A C 1
ATOM 744 O O . ALA A 1 93 ? 8.821 -11.901 -8.894 1.00 97.81 93 ALA A O 1
ATOM 745 N N . ASN A 1 94 ? 8.557 -10.272 -10.414 1.00 97.00 94 ASN A N 1
ATOM 746 C CA . ASN A 1 94 ? 8.384 -11.164 -11.552 1.00 97.00 94 ASN A CA 1
ATOM 747 C C . ASN A 1 94 ? 9.688 -11.863 -11.983 1.00 97.00 94 ASN A C 1
ATOM 749 O O . ASN A 1 94 ? 9.624 -12.993 -12.460 1.00 97.00 94 ASN A O 1
ATOM 753 N N . ILE A 1 95 ? 10.856 -11.219 -11.841 1.00 96.56 95 ILE A N 1
ATOM 754 C CA . ILE A 1 95 ? 12.139 -11.738 -12.368 1.00 96.56 95 ILE A CA 1
ATOM 755 C C . ILE A 1 95 ? 13.115 -12.241 -11.302 1.00 96.56 95 ILE A C 1
ATOM 757 O O . ILE A 1 95 ? 14.123 -12.844 -11.657 1.00 96.56 95 ILE A O 1
ATOM 761 N N . CYS A 1 96 ? 12.859 -12.020 -10.011 1.00 95.75 96 CYS A N 1
ATOM 762 C CA . CYS A 1 96 ? 13.799 -12.383 -8.943 1.00 95.75 96 CYS A CA 1
ATOM 763 C C . CYS A 1 96 ? 13.961 -13.896 -8.720 1.00 95.75 96 CYS A C 1
ATOM 765 O O . CYS A 1 96 ? 14.814 -14.298 -7.938 1.00 95.75 96 CYS A O 1
ATOM 767 N N . LEU A 1 97 ? 13.188 -14.732 -9.422 1.00 93.38 97 LEU A N 1
ATOM 768 C CA . LEU A 1 97 ? 13.402 -16.181 -9.495 1.00 93.38 97 LEU A CA 1
ATOM 769 C C . LEU A 1 97 ? 14.536 -16.576 -10.460 1.00 93.38 97 LEU A C 1
ATOM 771 O O . LEU A 1 97 ? 14.992 -17.719 -10.417 1.00 93.38 97 LEU A O 1
ATOM 775 N N . ASP A 1 98 ? 15.000 -15.671 -11.331 1.00 95.44 98 ASP A N 1
ATOM 776 C CA . ASP A 1 98 ? 16.219 -15.891 -12.115 1.00 95.44 98 ASP A CA 1
ATOM 777 C C . ASP A 1 98 ? 17.442 -15.894 -11.174 1.00 95.44 98 ASP A C 1
ATOM 779 O O . ASP A 1 98 ? 17.665 -14.900 -10.476 1.00 95.44 98 ASP A O 1
ATOM 783 N N . PRO A 1 99 ? 18.268 -16.960 -11.150 1.00 93.88 99 PRO A N 1
ATOM 784 C CA . PRO A 1 99 ? 19.358 -17.081 -10.180 1.00 93.88 99 PRO A CA 1
ATOM 785 C C . PRO A 1 99 ? 20.391 -15.951 -10.240 1.00 93.88 99 PRO A C 1
ATOM 787 O O . PRO A 1 99 ? 20.901 -15.534 -9.203 1.00 93.88 99 PRO A O 1
ATOM 790 N N . ALA A 1 100 ? 20.694 -15.433 -11.436 1.00 96.00 100 ALA A N 1
ATOM 791 C CA . ALA A 1 100 ? 21.676 -14.363 -11.584 1.00 96.00 100 ALA A CA 1
ATOM 792 C C . ALA A 1 100 ? 21.120 -13.024 -11.081 1.00 96.00 100 ALA A C 1
ATOM 794 O O . ALA A 1 100 ? 21.858 -12.215 -10.520 1.00 96.00 100 ALA A O 1
ATOM 795 N N . ILE A 1 101 ? 19.816 -12.793 -11.256 1.00 96.38 101 ILE A N 1
ATOM 796 C CA . ILE A 1 101 ? 19.149 -11.600 -10.726 1.00 96.38 101 ILE A CA 1
ATOM 797 C C . ILE A 1 101 ? 18.983 -11.703 -9.205 1.00 96.38 101 ILE A C 1
ATOM 799 O O . ILE A 1 101 ? 19.224 -10.720 -8.507 1.00 96.38 101 ILE A O 1
ATOM 803 N N . ALA A 1 102 ? 18.627 -12.876 -8.678 1.00 94.56 102 ALA A N 1
ATOM 804 C CA . ALA A 1 102 ? 18.551 -13.114 -7.237 1.00 94.56 102 ALA A CA 1
ATOM 805 C C . ALA A 1 102 ? 19.888 -12.798 -6.547 1.00 94.56 102 ALA A C 1
ATOM 807 O O . ALA A 1 102 ? 19.929 -12.037 -5.579 1.00 94.56 102 ALA A O 1
ATOM 808 N N . GLU A 1 103 ? 20.989 -13.306 -7.109 1.00 94.56 103 GLU A N 1
ATOM 809 C CA . GLU A 1 103 ? 22.342 -13.030 -6.628 1.00 94.56 103 GLU A CA 1
ATOM 810 C C . GLU A 1 103 ? 22.695 -11.534 -6.707 1.00 94.56 103 GLU A C 1
ATOM 812 O O . GLU A 1 103 ? 23.287 -10.985 -5.775 1.00 94.56 103 GLU A O 1
ATOM 817 N N . PHE A 1 104 ? 22.309 -10.848 -7.789 1.00 96.88 104 PHE A N 1
ATOM 818 C CA . PHE A 1 104 ? 22.487 -9.399 -7.911 1.00 96.88 104 PHE A CA 1
ATOM 819 C C . PHE A 1 104 ? 21.748 -8.631 -6.805 1.00 96.88 104 PHE A C 1
ATOM 821 O O . PHE A 1 104 ? 22.340 -7.749 -6.179 1.00 96.88 104 PHE A O 1
ATOM 828 N N . ILE A 1 105 ? 20.482 -8.970 -6.536 1.00 95.31 105 ILE A N 1
ATOM 829 C CA . ILE A 1 105 ? 19.669 -8.316 -5.500 1.00 95.31 105 ILE A CA 1
ATOM 830 C C . ILE A 1 105 ? 20.304 -8.528 -4.122 1.00 95.31 105 ILE A C 1
ATOM 832 O O . ILE A 1 105 ? 20.431 -7.578 -3.351 1.00 95.31 105 ILE A O 1
ATOM 836 N N . GLU A 1 106 ? 20.746 -9.748 -3.819 1.00 91.94 106 GLU A N 1
ATOM 837 C CA . GLU A 1 106 ? 21.405 -10.070 -2.552 1.00 91.94 106 GLU A CA 1
ATOM 838 C C . GLU A 1 106 ? 22.701 -9.269 -2.367 1.00 91.94 106 GLU A C 1
ATOM 840 O O . GLU A 1 106 ? 22.866 -8.573 -1.361 1.00 91.94 106 GLU A O 1
ATOM 845 N N . ARG A 1 107 ? 23.587 -9.280 -3.370 1.00 94.44 107 ARG A N 1
ATOM 846 C CA . ARG A 1 107 ? 24.864 -8.547 -3.333 1.00 94.44 107 ARG A CA 1
ATOM 847 C C . ARG A 1 107 ? 24.687 -7.031 -3.268 1.00 94.44 107 ARG A C 1
ATOM 849 O O . ARG A 1 107 ? 25.545 -6.345 -2.719 1.00 94.44 107 ARG A O 1
ATOM 856 N N . SER A 1 108 ? 23.581 -6.513 -3.796 1.00 95.38 108 SER A N 1
ATOM 857 C CA . SER A 1 108 ? 23.296 -5.074 -3.840 1.00 95.38 108 SER A CA 1
ATOM 858 C C . SER A 1 108 ? 22.655 -4.531 -2.559 1.00 95.38 108 SER A C 1
ATOM 860 O O . SER A 1 108 ? 22.355 -3.343 -2.500 1.00 95.38 108 SER A O 1
ATOM 862 N N . ASN A 1 109 ? 22.493 -5.355 -1.516 1.00 93.56 109 ASN A N 1
ATOM 863 C CA . ASN A 1 109 ? 21.763 -5.037 -0.283 1.00 93.56 109 ASN A CA 1
ATOM 864 C C . ASN A 1 109 ? 20.235 -4.928 -0.466 1.00 93.56 109 ASN A C 1
ATOM 866 O O . ASN A 1 109 ? 19.555 -4.122 0.175 1.00 93.56 109 ASN A O 1
ATOM 870 N N . GLY A 1 110 ? 19.672 -5.756 -1.347 1.00 93.56 110 GLY A N 1
ATOM 871 C CA . GLY A 1 110 ? 18.258 -5.713 -1.699 1.00 93.56 110 GLY A CA 1
ATOM 872 C C . GLY A 1 110 ? 17.303 -6.054 -0.559 1.00 93.56 110 GLY A C 1
ATOM 873 O O . GLY A 1 110 ? 16.232 -5.458 -0.489 1.00 93.56 110 GLY A O 1
ATOM 874 N N . TYR A 1 111 ? 17.686 -6.923 0.383 1.00 92.25 111 TYR A N 1
ATOM 875 C CA . TYR A 1 111 ? 16.857 -7.198 1.564 1.00 92.25 111 TYR A CA 1
ATOM 876 C C . TYR A 1 111 ? 16.605 -5.926 2.387 1.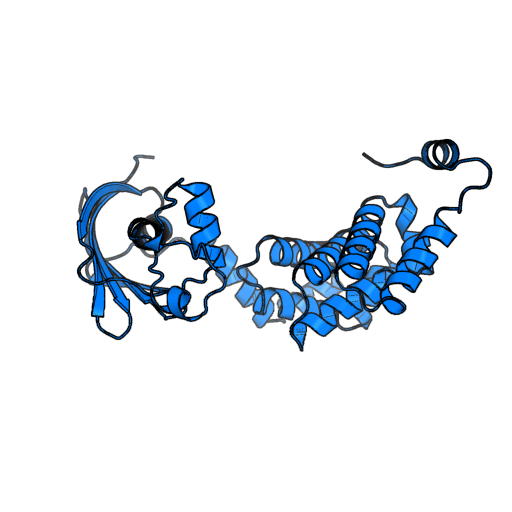00 92.25 111 TYR A C 1
ATOM 878 O O . TYR A 1 111 ? 15.466 -5.624 2.733 1.00 92.25 111 TYR A O 1
ATOM 886 N N . ASP A 1 112 ? 17.634 -5.109 2.624 1.00 92.50 112 ASP A N 1
ATOM 887 C CA . ASP A 1 112 ? 17.463 -3.845 3.341 1.00 92.50 112 ASP A CA 1
ATOM 888 C C . ASP A 1 112 ? 16.553 -2.869 2.582 1.00 92.50 112 ASP A C 1
ATOM 890 O O . ASP A 1 112 ? 15.727 -2.199 3.209 1.00 92.50 112 ASP A O 1
ATOM 894 N N . GLN A 1 113 ? 16.652 -2.818 1.247 1.00 95.38 113 GLN A N 1
ATOM 895 C CA . GLN A 1 113 ? 15.771 -1.979 0.427 1.00 95.38 113 GLN A CA 1
ATOM 896 C C . GLN A 1 113 ? 14.314 -2.446 0.506 1.00 95.38 113 GLN A C 1
ATOM 898 O O . GLN A 1 113 ? 13.415 -1.635 0.728 1.00 95.38 113 GLN A O 1
ATOM 903 N N . LEU A 1 114 ? 14.066 -3.756 0.407 1.00 94.94 114 LEU A N 1
ATOM 904 C CA . LEU A 1 114 ? 12.725 -4.327 0.541 1.00 94.94 114 LEU A CA 1
ATOM 905 C C . LEU A 1 114 ? 12.143 -4.074 1.939 1.00 94.94 114 LEU A C 1
ATOM 907 O O . LEU A 1 114 ? 10.958 -3.765 2.066 1.00 94.94 114 LEU A O 1
ATOM 911 N N . ARG A 1 115 ? 12.956 -4.154 3.003 1.00 93.62 115 ARG A N 1
ATOM 912 C CA . ARG A 1 115 ? 12.520 -3.787 4.363 1.00 93.62 115 ARG A CA 1
ATOM 913 C C . ARG A 1 115 ? 12.131 -2.314 4.424 1.00 93.62 115 ARG A C 1
ATOM 915 O O . ARG A 1 115 ? 11.055 -1.998 4.921 1.00 93.62 115 ARG A O 1
ATOM 922 N N . ALA A 1 116 ? 12.982 -1.427 3.914 1.00 93.88 116 ALA A N 1
ATOM 923 C CA . ALA A 1 116 ? 12.727 0.010 3.919 1.00 93.88 116 ALA A CA 1
ATOM 924 C C . ALA A 1 116 ? 11.461 0.372 3.121 1.00 93.88 116 ALA A C 1
ATOM 926 O O . ALA A 1 116 ? 10.698 1.238 3.549 1.00 93.88 116 ALA A O 1
ATOM 927 N N . LEU A 1 117 ? 11.173 -0.338 2.023 1.00 94.44 117 LEU A N 1
ATOM 928 C CA . LEU A 1 117 ? 9.895 -0.220 1.318 1.00 94.44 117 LEU A CA 1
ATOM 929 C C . LEU A 1 117 ? 8.709 -0.596 2.208 1.00 94.44 117 LEU A C 1
ATOM 931 O O . LEU A 1 117 ? 7.747 0.168 2.288 1.00 94.44 117 LEU A O 1
ATOM 935 N N . LEU A 1 118 ? 8.777 -1.738 2.900 1.00 92.69 118 LEU A N 1
ATOM 936 C CA . LEU A 1 118 ? 7.718 -2.166 3.818 1.00 92.69 118 LEU A CA 1
ATOM 937 C C . LEU A 1 118 ? 7.518 -1.183 4.975 1.00 92.69 118 LEU A C 1
ATOM 939 O O . LEU A 1 118 ? 6.386 -1.009 5.415 1.00 92.69 118 LEU A O 1
ATOM 943 N N . GLU A 1 119 ? 8.584 -0.538 5.454 1.00 91.38 119 GLU A N 1
ATOM 944 C CA . GLU A 1 119 ? 8.528 0.494 6.496 1.00 91.38 119 GLU A CA 1
ATOM 945 C C . GLU A 1 119 ? 7.922 1.808 5.986 1.00 91.38 119 GLU A C 1
ATOM 947 O O . GLU A 1 119 ? 7.128 2.425 6.698 1.00 91.38 119 GLU A O 1
ATOM 952 N N . LYS A 1 120 ? 8.269 2.241 4.770 1.00 91.44 120 LYS A N 1
ATOM 953 C CA . LYS A 1 120 ? 7.846 3.533 4.211 1.00 91.44 120 LYS A CA 1
ATOM 954 C C . LYS A 1 120 ? 6.444 3.494 3.600 1.00 91.44 120 LYS A C 1
ATOM 956 O O . LYS A 1 120 ? 5.668 4.426 3.794 1.00 91.44 120 LYS A O 1
ATOM 961 N N . TYR A 1 121 ? 6.096 2.415 2.903 1.00 90.00 121 TYR A N 1
ATOM 962 C CA . TYR A 1 121 ? 4.856 2.278 2.129 1.00 90.00 121 TYR A CA 1
ATOM 963 C C . TYR A 1 121 ? 3.860 1.314 2.791 1.00 90.00 121 TYR A C 1
ATOM 965 O O . TYR A 1 121 ? 3.186 0.529 2.129 1.00 90.00 121 TYR A O 1
ATOM 973 N N . GLN A 1 122 ? 3.743 1.368 4.123 1.00 82.19 122 GLN A N 1
ATOM 974 C CA . GLN A 1 122 ? 2.957 0.405 4.909 1.00 82.19 122 GLN A CA 1
ATOM 975 C C . GLN A 1 122 ? 1.488 0.290 4.477 1.00 82.19 122 GLN A C 1
ATOM 977 O O . GLN A 1 122 ? 0.926 -0.806 4.521 1.00 82.19 122 GLN A O 1
ATOM 982 N N . THR A 1 123 ? 0.875 1.403 4.078 1.00 82.88 123 THR A N 1
ATOM 983 C CA . THR A 1 123 ? -0.539 1.487 3.685 1.00 82.88 123 THR A CA 1
ATOM 984 C C . THR A 1 123 ? -0.773 1.251 2.194 1.00 82.88 123 THR A C 1
ATOM 986 O O . THR A 1 123 ? -1.924 1.194 1.772 1.00 82.88 123 THR A O 1
ATOM 989 N N . ASP A 1 124 ? 0.287 1.131 1.391 1.00 89.12 124 ASP A N 1
ATOM 990 C CA . ASP A 1 124 ? 0.179 0.835 -0.035 1.00 89.12 124 ASP A CA 1
ATOM 991 C C . ASP A 1 124 ? 0.223 -0.679 -0.245 1.00 89.12 124 ASP A C 1
ATOM 993 O O . ASP A 1 124 ? 1.287 -1.303 -0.253 1.00 89.12 124 ASP A O 1
ATOM 997 N N . CYS A 1 125 ? -0.957 -1.291 -0.352 1.00 89.88 125 CYS A N 1
ATOM 998 C CA . CYS A 1 125 ? -1.076 -2.743 -0.424 1.00 89.88 125 CYS A CA 1
ATOM 999 C C . CYS A 1 125 ? -0.347 -3.332 -1.637 1.00 89.88 125 CYS A C 1
ATOM 1001 O O . CYS A 1 125 ? 0.230 -4.406 -1.515 1.00 89.88 125 CYS A O 1
ATOM 1003 N N . GLU A 1 126 ? -0.332 -2.645 -2.782 1.00 94.25 126 GLU A N 1
ATOM 1004 C CA . GLU A 1 126 ? 0.290 -3.169 -4.001 1.00 94.25 126 GLU A CA 1
ATOM 1005 C C . GLU A 1 126 ? 1.813 -3.218 -3.864 1.00 94.25 126 GLU A C 1
ATOM 1007 O O . GLU A 1 126 ? 2.427 -4.258 -4.114 1.00 94.25 126 GLU A O 1
ATOM 1012 N N . ILE A 1 127 ? 2.423 -2.127 -3.393 1.00 95.94 127 ILE A N 1
ATOM 1013 C CA . ILE A 1 127 ? 3.871 -2.072 -3.151 1.00 95.94 127 ILE A CA 1
ATOM 1014 C C . ILE A 1 127 ? 4.257 -3.072 -2.058 1.00 95.94 127 ILE A C 1
ATOM 1016 O O . ILE A 1 127 ? 5.201 -3.845 -2.231 1.00 95.94 127 ILE A O 1
ATOM 1020 N N . ALA A 1 128 ? 3.506 -3.112 -0.952 1.00 93.25 128 ALA A N 1
ATOM 1021 C CA . ALA A 1 128 ? 3.792 -4.016 0.156 1.00 93.25 128 ALA A CA 1
ATOM 1022 C C . ALA A 1 128 ? 3.678 -5.497 -0.249 1.00 93.25 128 ALA A C 1
ATOM 1024 O O . ALA A 1 128 ? 4.540 -6.296 0.115 1.00 93.25 128 ALA A O 1
ATOM 1025 N N . CYS A 1 129 ? 2.653 -5.876 -1.018 1.00 93.69 129 CYS A N 1
ATOM 1026 C CA . CYS A 1 129 ? 2.481 -7.249 -1.495 1.00 93.69 129 CYS A CA 1
ATOM 1027 C C . CYS A 1 129 ? 3.611 -7.677 -2.435 1.00 93.69 129 CYS A C 1
ATOM 1029 O O . CYS A 1 129 ? 4.144 -8.775 -2.271 1.00 93.69 129 CYS A O 1
ATOM 1031 N N . ASN A 1 130 ? 4.021 -6.822 -3.375 1.00 97.50 130 ASN A N 1
ATOM 1032 C CA . ASN A 1 130 ? 5.129 -7.147 -4.276 1.00 97.50 130 ASN A CA 1
ATOM 1033 C C . ASN A 1 130 ? 6.469 -7.215 -3.527 1.00 97.50 130 ASN A C 1
ATOM 1035 O O . ASN A 1 130 ? 7.238 -8.143 -3.754 1.00 97.50 130 ASN A O 1
ATOM 1039 N N . ALA A 1 131 ? 6.716 -6.331 -2.554 1.00 95.88 131 ALA A N 1
ATOM 1040 C CA . ALA A 1 131 ? 7.910 -6.412 -1.710 1.00 95.88 131 ALA A CA 1
ATOM 1041 C C . ALA A 1 131 ? 7.962 -7.712 -0.882 1.00 95.88 131 ALA A C 1
ATOM 1043 O O . ALA A 1 131 ? 9.005 -8.362 -0.817 1.00 95.88 131 ALA A O 1
ATOM 1044 N N . LEU A 1 132 ? 6.837 -8.137 -0.293 1.00 93.12 132 LEU A N 1
ATOM 1045 C CA . LEU A 1 132 ? 6.733 -9.427 0.405 1.00 93.12 132 LEU A CA 1
ATOM 1046 C C . LEU A 1 132 ? 6.899 -10.623 -0.542 1.00 93.12 132 LEU A C 1
ATOM 1048 O O . LEU A 1 132 ? 7.472 -11.637 -0.151 1.00 93.12 132 LEU A O 1
ATOM 1052 N N . THR A 1 133 ? 6.430 -10.500 -1.784 1.00 94.88 133 THR A N 1
ATOM 1053 C CA . THR A 1 133 ? 6.606 -11.528 -2.819 1.00 94.88 133 THR A CA 1
ATOM 1054 C C . THR A 1 133 ? 8.080 -11.672 -3.191 1.00 94.88 133 THR A C 1
ATOM 1056 O O . THR A 1 133 ? 8.593 -12.788 -3.174 1.00 94.88 133 THR A O 1
ATOM 1059 N N . CYS A 1 134 ? 8.792 -10.557 -3.405 1.00 95.06 134 CYS A N 1
ATOM 1060 C CA . CYS A 1 134 ? 10.244 -10.561 -3.593 1.00 95.06 134 CYS A CA 1
ATOM 1061 C C . CYS A 1 134 ? 10.954 -11.262 -2.436 1.00 95.06 134 CYS A C 1
ATOM 1063 O O . CYS A 1 134 ? 11.772 -12.142 -2.680 1.00 95.06 134 CYS A O 1
ATOM 1065 N N . TYR A 1 135 ? 10.616 -10.914 -1.188 1.00 91.50 135 TYR A N 1
ATOM 1066 C CA . TYR A 1 135 ? 11.153 -11.618 -0.024 1.00 91.50 135 TYR A CA 1
ATOM 1067 C C . TYR A 1 135 ? 10.925 -13.119 -0.142 1.00 91.50 135 TYR A C 1
ATOM 1069 O O . TYR A 1 135 ? 11.887 -13.872 -0.097 1.00 91.50 135 TYR A O 1
ATOM 1077 N N . SER A 1 136 ? 9.677 -13.545 -0.353 1.00 90.62 136 SER A N 1
ATOM 1078 C CA . SER A 1 136 ? 9.321 -14.962 -0.430 1.00 90.62 136 SER A CA 1
ATOM 1079 C C . SER A 1 136 ? 10.077 -15.724 -1.518 1.00 90.62 136 SER A C 1
ATOM 1081 O O . SER A 1 136 ? 10.374 -16.896 -1.312 1.00 90.62 136 SER A O 1
ATOM 1083 N N . PHE A 1 137 ? 10.356 -15.100 -2.663 1.00 92.31 137 PHE A N 1
ATOM 1084 C CA . PHE A 1 137 ? 11.077 -15.732 -3.772 1.00 92.31 137 PHE A CA 1
ATOM 1085 C C . PHE A 1 137 ? 12.595 -15.752 -3.577 1.00 92.31 137 PHE A C 1
ATOM 1087 O O . PHE A 1 137 ? 13.250 -16.674 -4.051 1.00 92.31 137 PHE A O 1
ATOM 1094 N N . LEU A 1 138 ? 13.147 -14.779 -2.850 1.00 89.62 138 LEU A N 1
ATOM 1095 C CA . LEU A 1 138 ? 14.574 -14.716 -2.515 1.00 89.62 138 LEU A CA 1
ATOM 1096 C C . LEU A 1 138 ? 14.939 -15.557 -1.276 1.00 89.62 138 LEU A C 1
ATOM 1098 O O . LEU A 1 138 ? 16.120 -15.745 -0.973 1.00 89.62 138 LEU A O 1
ATOM 1102 N N . LEU A 1 139 ? 13.946 -16.071 -0.541 1.00 85.94 139 LEU A N 1
ATOM 1103 C CA . LEU A 1 139 ? 14.176 -16.960 0.596 1.00 85.94 139 LEU A CA 1
ATOM 1104 C C . LEU A 1 139 ? 14.845 -18.269 0.159 1.00 85.94 139 LEU A C 1
ATOM 1106 O O . LEU A 1 139 ? 14.326 -19.026 -0.655 1.00 85.94 139 LEU A O 1
ATOM 1110 N N . ASN A 1 140 ? 15.973 -18.564 0.793 1.00 82.06 140 ASN A N 1
ATOM 1111 C CA . ASN A 1 140 ? 16.648 -19.854 0.779 1.00 82.06 140 ASN A CA 1
ATOM 1112 C C . ASN A 1 140 ? 17.151 -20.173 2.200 1.00 82.06 140 ASN A C 1
ATOM 1114 O O . ASN A 1 140 ? 17.027 -19.340 3.105 1.00 82.06 140 ASN A O 1
ATOM 1118 N N . ASP A 1 141 ? 17.705 -21.366 2.424 1.00 79.44 141 ASP A N 1
ATOM 1119 C CA . ASP A 1 141 ? 18.154 -21.788 3.761 1.00 79.44 141 ASP A CA 1
ATOM 1120 C C . ASP A 1 141 ? 19.166 -20.807 4.380 1.00 79.44 141 ASP A C 1
ATOM 1122 O O . ASP A 1 141 ? 19.093 -20.506 5.571 1.00 79.44 141 ASP A O 1
ATOM 1126 N N . SER A 1 142 ? 20.062 -20.237 3.567 1.00 78.06 142 SER A N 1
ATOM 1127 C CA . SER A 1 142 ? 21.063 -19.271 4.025 1.00 78.06 142 SER A CA 1
ATOM 1128 C C . SER A 1 142 ? 20.455 -17.899 4.337 1.00 78.06 142 SER A C 1
ATOM 1130 O O . SER A 1 142 ? 20.713 -17.349 5.412 1.00 78.06 142 SER A O 1
ATOM 1132 N N . SER A 1 143 ? 19.613 -17.355 3.449 1.00 79.31 143 SER A N 1
ATOM 1133 C CA . SER A 1 143 ? 18.996 -16.037 3.654 1.00 79.31 143 SER A CA 1
ATOM 1134 C C . SER A 1 143 ? 17.932 -16.048 4.756 1.00 79.31 143 SER A C 1
ATOM 1136 O O . SER A 1 143 ? 17.744 -15.046 5.448 1.00 79.31 143 SER A O 1
ATOM 1138 N N . THR A 1 144 ? 17.294 -17.195 5.012 1.00 81.56 144 THR A N 1
ATOM 1139 C CA . THR A 1 144 ? 16.282 -17.349 6.069 1.00 81.56 144 THR A CA 1
ATOM 1140 C C . THR A 1 144 ? 16.846 -17.028 7.453 1.00 81.56 144 THR A C 1
ATOM 1142 O O . THR A 1 144 ? 16.219 -16.298 8.226 1.00 81.56 144 THR A O 1
ATOM 1145 N N . ASP A 1 145 ? 18.035 -17.530 7.783 1.00 82.56 145 ASP A N 1
ATOM 1146 C CA . ASP A 1 145 ? 18.649 -17.288 9.093 1.00 82.56 145 ASP A CA 1
ATOM 1147 C C . ASP A 1 145 ? 19.119 -15.843 9.266 1.00 82.56 145 ASP A C 1
ATOM 1149 O O . ASP A 1 145 ? 19.077 -15.302 10.376 1.00 82.56 145 ASP A O 1
ATOM 1153 N N . GLN A 1 146 ? 19.543 -15.194 8.179 1.00 81.25 146 GLN A N 1
ATOM 1154 C CA . GLN A 1 146 ? 19.874 -13.772 8.184 1.00 81.25 146 GLN A CA 1
ATOM 1155 C C . GLN A 1 146 ? 18.623 -12.920 8.422 1.00 81.25 146 GLN A C 1
ATOM 1157 O O . GLN A 1 146 ? 18.630 -12.047 9.291 1.00 81.25 146 GLN A O 1
ATOM 1162 N N . LEU A 1 147 ? 17.528 -13.212 7.719 1.00 81.81 147 LEU A N 1
ATOM 1163 C CA . LEU A 1 147 ? 16.280 -12.456 7.830 1.00 81.81 147 LEU A CA 1
ATOM 1164 C C . LEU A 1 147 ? 15.583 -12.663 9.179 1.00 81.81 147 LEU A C 1
ATOM 1166 O O . LEU A 1 147 ? 15.041 -11.713 9.736 1.00 81.81 147 LEU A O 1
ATOM 1170 N N . LYS A 1 148 ? 15.667 -13.857 9.780 1.00 82.88 148 LYS A N 1
ATOM 1171 C CA . LYS A 1 148 ? 15.177 -14.096 11.153 1.00 82.88 148 LYS A CA 1
ATOM 1172 C C . LYS A 1 148 ? 15.893 -13.244 12.205 1.00 82.88 148 LYS A C 1
ATOM 1174 O O . LYS A 1 148 ? 15.316 -12.950 13.250 1.00 82.88 148 LYS A O 1
ATOM 1179 N N . LYS A 1 149 ? 17.151 -12.858 11.964 1.00 86.00 149 LYS A N 1
ATOM 1180 C CA . LYS A 1 149 ? 17.916 -11.981 12.870 1.00 86.00 149 LYS A CA 1
ATOM 1181 C C . LYS A 1 149 ? 17.540 -10.510 12.711 1.00 86.00 149 LYS A C 1
ATOM 1183 O O . LYS A 1 149 ? 17.806 -9.715 13.617 1.00 86.00 149 LYS A O 1
ATOM 1188 N N . ASP A 1 150 ? 16.904 -10.143 11.603 1.00 87.06 150 ASP A N 1
ATOM 1189 C CA . ASP A 1 150 ? 16.402 -8.798 11.376 1.00 87.06 150 ASP A CA 1
ATOM 1190 C C . ASP A 1 150 ? 15.146 -8.537 12.215 1.00 87.06 150 ASP A C 1
ATOM 1192 O O . ASP A 1 150 ? 14.003 -8.740 11.802 1.00 87.06 150 ASP A O 1
ATOM 1196 N N . LYS A 1 151 ? 15.371 -8.029 13.429 1.00 87.69 151 LYS A N 1
ATOM 1197 C CA . LYS A 1 151 ? 14.302 -7.697 14.376 1.00 87.69 151 LYS A CA 1
ATOM 1198 C C . LYS A 1 151 ? 13.296 -6.690 13.819 1.00 87.69 151 LYS A C 1
ATOM 1200 O O . LYS A 1 151 ? 12.153 -6.688 14.268 1.00 87.69 151 LYS A O 1
ATOM 1205 N N . ARG A 1 152 ? 13.702 -5.807 12.897 1.00 88.88 152 ARG A N 1
ATOM 1206 C CA . ARG A 1 152 ? 12.792 -4.812 12.314 1.00 88.88 152 ARG A CA 1
ATOM 1207 C C . ARG A 1 152 ? 11.843 -5.487 11.340 1.00 88.88 152 ARG A C 1
ATOM 1209 O O . ARG A 1 152 ? 10.635 -5.315 11.478 1.00 88.88 152 ARG A O 1
ATOM 1216 N N . LEU A 1 153 ? 12.377 -6.307 10.435 1.00 86.81 153 LEU A N 1
ATOM 1217 C CA . LEU A 1 153 ? 11.566 -7.098 9.514 1.00 86.81 153 LEU A CA 1
ATOM 1218 C C . LEU A 1 153 ? 10.621 -8.037 10.270 1.00 86.81 153 LEU A C 1
ATOM 1220 O O . LEU A 1 153 ? 9.418 -8.012 10.021 1.00 86.81 153 LEU A O 1
ATOM 1224 N N . VAL A 1 154 ? 11.135 -8.798 11.242 1.00 85.62 154 VAL A N 1
ATOM 1225 C CA . VAL A 1 154 ? 10.314 -9.698 12.069 1.00 85.62 154 VAL A CA 1
ATOM 1226 C C . VAL A 1 154 ? 9.192 -8.924 12.756 1.00 85.62 154 VAL A C 1
ATOM 1228 O O . VAL A 1 154 ? 8.034 -9.303 12.622 1.00 85.62 154 VAL A O 1
ATOM 1231 N N . ARG A 1 155 ? 9.487 -7.778 13.385 1.00 84.56 155 ARG A N 1
ATOM 1232 C CA . ARG A 1 155 ? 8.462 -6.933 14.015 1.00 84.56 155 ARG A CA 1
ATOM 1233 C C . ARG A 1 155 ? 7.412 -6.433 13.018 1.00 84.56 155 ARG A C 1
ATOM 1235 O O . ARG A 1 155 ? 6.234 -6.393 13.362 1.00 84.56 155 ARG A O 1
ATOM 1242 N N . LEU A 1 156 ? 7.803 -6.032 11.806 1.00 82.81 156 LEU A N 1
ATOM 1243 C CA . LEU A 1 156 ? 6.860 -5.588 10.769 1.00 82.81 156 LEU A CA 1
ATOM 1244 C C . LEU A 1 156 ? 5.913 -6.717 10.350 1.00 82.81 156 LEU A C 1
ATOM 1246 O O . LEU A 1 156 ? 4.708 -6.494 10.217 1.00 82.81 156 LEU A O 1
ATOM 1250 N N . LEU A 1 157 ? 6.451 -7.924 10.167 1.00 81.75 157 LEU A N 1
ATOM 1251 C CA . LEU A 1 157 ? 5.676 -9.111 9.813 1.00 81.75 157 LEU A CA 1
ATOM 1252 C C . LEU A 1 157 ? 4.770 -9.549 10.973 1.00 81.75 157 LEU A C 1
ATOM 1254 O O . LEU A 1 157 ? 3.591 -9.823 10.755 1.00 81.75 157 LEU A O 1
ATOM 1258 N N . GLU A 1 158 ? 5.277 -9.535 12.206 1.00 75.75 158 GLU A N 1
ATOM 1259 C CA . GLU A 1 158 ? 4.524 -9.853 13.422 1.00 75.75 158 GLU A CA 1
ATOM 1260 C C . GLU A 1 158 ? 3.384 -8.865 13.665 1.00 75.75 158 GLU A C 1
ATOM 1262 O O . GLU A 1 158 ? 2.265 -9.300 13.901 1.00 75.75 158 GLU A O 1
ATOM 1267 N N . LEU A 1 159 ? 3.596 -7.550 13.544 1.00 66.94 159 LEU A N 1
ATOM 1268 C CA . LEU A 1 159 ? 2.521 -6.558 13.698 1.00 66.94 159 LEU A CA 1
ATOM 1269 C C . LEU A 1 159 ? 1.364 -6.806 12.711 1.00 66.94 159 LEU A C 1
ATOM 1271 O O . LEU A 1 159 ? 0.191 -6.637 13.065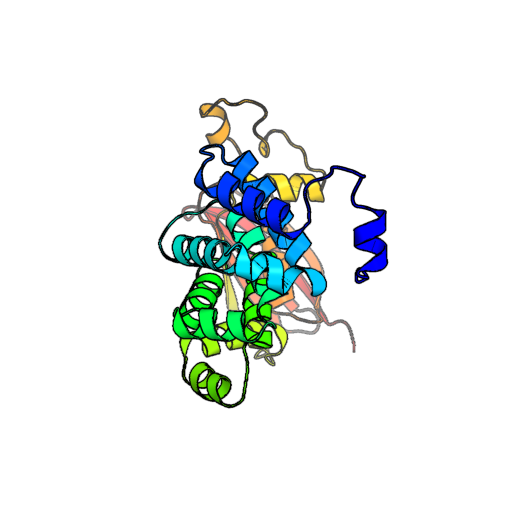 1.00 66.94 159 LEU A O 1
ATOM 1275 N N . ARG A 1 160 ? 1.676 -7.259 11.489 1.00 65.12 160 ARG A N 1
ATOM 1276 C CA . ARG A 1 160 ? 0.676 -7.625 10.474 1.00 65.12 160 ARG A CA 1
ATOM 1277 C C . ARG A 1 160 ? 0.003 -8.963 10.783 1.00 65.12 160 ARG A C 1
ATOM 1279 O O . ARG A 1 160 ? -1.221 -9.055 10.716 1.00 65.12 160 ARG A O 1
ATOM 1286 N N . TRP A 1 161 ? 0.772 -9.974 11.181 1.00 54.41 161 TRP A N 1
ATOM 1287 C CA . TRP A 1 161 ? 0.253 -11.297 11.533 1.00 54.41 161 TRP A CA 1
ATOM 1288 C C . TRP A 1 161 ? -0.603 -11.260 12.808 1.00 54.41 161 TRP A C 1
ATOM 1290 O O . TRP A 1 161 ? -1.695 -11.824 12.837 1.00 54.41 161 TRP A O 1
ATOM 1300 N N . MET A 1 162 ? -0.176 -10.528 13.840 1.00 47.25 162 MET A N 1
ATOM 1301 C CA . MET A 1 162 ? -0.915 -10.309 15.089 1.00 47.25 162 MET A CA 1
ATOM 1302 C C . MET A 1 162 ? -2.206 -9.517 14.863 1.00 47.25 162 MET A C 1
ATOM 1304 O O . MET A 1 162 ? -3.199 -9.783 15.537 1.00 47.25 162 MET A O 1
ATOM 1308 N N . SER A 1 163 ? -2.237 -8.605 13.886 1.00 51.81 163 SER A N 1
ATOM 1309 C CA . SER A 1 163 ? -3.483 -7.943 13.472 1.00 51.81 163 SER A CA 1
ATOM 1310 C C . SER A 1 163 ? -4.485 -8.918 12.835 1.00 51.81 163 SER A C 1
ATOM 1312 O O . SER A 1 163 ? -5.690 -8.692 12.945 1.00 51.81 163 SER A O 1
ATOM 1314 N N . ALA A 1 164 ? -4.002 -10.008 12.224 1.00 48.47 164 ALA A N 1
ATOM 1315 C CA . ALA A 1 164 ? -4.816 -11.034 11.569 1.00 48.47 164 ALA A CA 1
ATOM 1316 C C . ALA A 1 164 ? -5.160 -12.248 12.462 1.00 48.47 164 ALA A C 1
ATOM 1318 O O . ALA A 1 164 ? -6.187 -12.884 12.239 1.00 48.47 164 ALA A O 1
ATOM 1319 N N . THR A 1 165 ? -4.335 -12.588 13.463 1.00 43.31 165 THR A N 1
ATOM 1320 C CA . THR A 1 165 ? -4.458 -13.855 14.224 1.00 43.31 165 THR A CA 1
ATOM 1321 C C . THR A 1 165 ? -4.217 -13.764 15.730 1.00 43.31 165 THR A C 1
ATOM 1323 O O . THR A 1 165 ? -4.362 -14.779 16.412 1.00 43.31 165 THR A O 1
ATOM 1326 N N . SER A 1 166 ? -3.884 -12.601 16.304 1.00 42.84 166 SER A N 1
ATOM 1327 C CA . SER A 1 166 ? -3.767 -12.539 17.763 1.00 42.84 166 SER A CA 1
ATOM 1328 C C . SER A 1 166 ? -5.134 -12.804 18.388 1.00 42.84 166 SER A C 1
ATOM 1330 O O . SER A 1 166 ? -6.116 -12.124 18.072 1.00 42.84 166 SER A O 1
ATOM 1332 N N . ALA A 1 167 ? -5.188 -13.792 19.283 1.00 45.97 167 ALA A N 1
ATOM 1333 C CA . ALA A 1 167 ? -6.232 -13.915 20.283 1.00 45.97 167 ALA A CA 1
ATOM 1334 C C . ALA A 1 167 ? -6.244 -12.606 21.080 1.00 45.97 167 ALA A C 1
ATOM 1336 O O . ALA A 1 167 ? -5.517 -12.447 22.060 1.00 45.97 167 ALA A O 1
ATOM 1337 N N . ARG A 1 168 ? -7.005 -11.620 20.591 1.00 55.53 168 ARG A N 1
ATOM 1338 C CA . ARG A 1 168 ? -7.128 -10.320 21.239 1.00 55.53 168 ARG A CA 1
ATOM 1339 C C . ARG A 1 168 ? -7.606 -10.584 22.654 1.00 55.53 168 ARG A C 1
ATOM 1341 O O . ARG A 1 168 ? -8.634 -11.237 22.845 1.00 55.53 168 ARG A O 1
ATOM 1348 N N . VAL A 1 169 ? -6.844 -10.089 23.627 1.00 59.09 169 VAL A N 1
ATOM 1349 C CA . VAL A 1 169 ? -7.316 -9.960 25.005 1.00 59.09 169 VAL A CA 1
ATOM 1350 C C . VAL A 1 169 ? -8.711 -9.357 24.921 1.00 59.09 169 VAL A C 1
ATOM 1352 O O . VAL A 1 169 ? -8.889 -8.322 24.274 1.00 59.09 169 VAL A O 1
ATOM 1355 N N . GLN A 1 170 ? -9.705 -10.055 25.474 1.00 70.00 170 GLN A N 1
ATOM 1356 C CA . GLN A 1 170 ? -11.077 -9.574 25.400 1.00 70.00 170 GLN A CA 1
ATOM 1357 C C . GLN A 1 170 ? -11.128 -8.176 26.029 1.00 70.00 170 GLN A C 1
ATOM 1359 O O . GLN A 1 170 ? -10.664 -8.019 27.161 1.00 70.00 170 GLN A O 1
ATOM 1364 N N . PRO A 1 171 ? -11.649 -7.166 25.310 1.00 83.44 171 PRO A N 1
ATOM 1365 C CA . PRO A 1 171 ? -11.776 -5.827 25.854 1.00 83.44 171 PRO A CA 1
ATOM 1366 C C . PRO A 1 171 ? -12.553 -5.875 27.167 1.00 83.44 171 PRO A C 1
ATOM 1368 O O . PRO A 1 171 ? -13.616 -6.491 27.244 1.00 83.44 171 PRO A O 1
ATOM 1371 N N . THR A 1 172 ? -12.047 -5.209 28.197 1.00 90.56 172 THR A N 1
ATOM 1372 C CA . THR A 1 172 ? -12.801 -4.985 29.432 1.00 90.56 172 THR A CA 1
ATOM 1373 C C . THR A 1 172 ? -13.476 -3.622 29.383 1.00 90.56 172 THR A C 1
ATOM 1375 O O . THR A 1 172 ? -13.070 -2.739 28.622 1.00 90.56 172 THR A O 1
ATOM 1378 N N . VAL A 1 173 ? -14.493 -3.426 30.221 1.00 95.88 173 VAL A N 1
ATOM 1379 C CA . VAL A 1 173 ? -15.076 -2.096 30.446 1.00 95.88 173 VAL A CA 1
ATOM 1380 C C . VAL A 1 173 ? -13.965 -1.100 30.811 1.00 95.88 173 VAL A C 1
ATOM 1382 O O . VAL A 1 173 ? -13.057 -1.435 31.571 1.00 95.88 173 VAL A O 1
ATOM 1385 N N . GLY A 1 174 ? -14.010 0.092 30.218 1.00 94.25 174 GLY A N 1
ATOM 1386 C CA . GLY A 1 174 ? -12.999 1.144 30.340 1.00 94.25 174 GLY A CA 1
ATOM 1387 C C . GLY A 1 174 ? -11.848 1.061 29.331 1.00 94.25 174 GLY A C 1
ATOM 1388 O O . GLY A 1 174 ? -11.042 1.987 29.266 1.00 94.25 174 GLY A O 1
ATOM 1389 N N . THR A 1 175 ? -11.757 -0.000 28.521 1.00 94.81 175 THR A N 1
ATOM 1390 C CA . THR A 1 175 ? -10.748 -0.073 27.448 1.00 94.81 175 THR A CA 1
ATOM 1391 C C . THR A 1 175 ? -10.982 1.050 26.439 1.00 94.81 175 THR A C 1
ATOM 1393 O O . THR A 1 175 ? -12.111 1.236 25.987 1.00 94.81 175 THR A O 1
ATOM 1396 N N . VAL A 1 176 ? -9.919 1.766 26.059 1.00 95.81 176 VAL A N 1
ATOM 1397 C CA . VAL A 1 176 ? -9.969 2.834 25.050 1.00 95.81 176 VAL A CA 1
ATOM 1398 C C . VAL A 1 176 ? -9.082 2.471 23.864 1.00 95.81 176 VAL A C 1
ATOM 1400 O O . VAL A 1 176 ? -7.866 2.346 24.003 1.00 95.81 176 VAL A O 1
ATOM 1403 N N . PHE A 1 177 ? -9.683 2.353 22.685 1.00 94.88 177 PHE A N 1
ATOM 1404 C CA . PHE A 1 177 ? -8.981 2.175 21.417 1.00 94.88 177 PHE A CA 1
ATOM 1405 C C . PHE A 1 177 ? -8.768 3.529 20.751 1.00 94.88 177 PHE A C 1
ATOM 1407 O O . PHE A 1 177 ? -9.705 4.322 20.670 1.00 94.88 177 PHE A O 1
ATOM 1414 N N . ARG A 1 178 ? -7.551 3.794 20.266 1.00 93.19 178 ARG A N 1
ATOM 1415 C CA . ARG A 1 178 ? -7.192 5.071 19.638 1.00 93.19 178 ARG A CA 1
ATOM 1416 C C . ARG A 1 178 ? -6.610 4.866 18.248 1.00 93.19 178 ARG A C 1
ATOM 1418 O O . ARG A 1 178 ? -5.881 3.905 18.015 1.00 93.19 178 ARG A O 1
ATOM 1425 N N . LEU A 1 179 ? -6.920 5.790 17.349 1.00 92.31 179 LEU A N 1
ATOM 1426 C CA . LEU A 1 179 ? -6.356 5.859 16.005 1.00 92.31 179 LEU A CA 1
ATOM 1427 C C . LEU A 1 179 ? -6.215 7.323 15.607 1.00 92.31 179 LEU A C 1
ATOM 1429 O O . LEU A 1 179 ? -7.099 8.127 15.885 1.00 92.31 179 LEU A O 1
ATOM 1433 N N . THR A 1 180 ? -5.144 7.648 14.900 1.00 91.88 180 THR A N 1
ATOM 1434 C CA . THR A 1 180 ? -4.926 8.986 14.359 1.00 91.88 180 THR A CA 1
ATOM 1435 C C . THR A 1 180 ? -4.892 8.913 12.841 1.00 91.88 180 THR A C 1
ATOM 1437 O O . THR A 1 180 ? -4.253 8.019 12.282 1.00 91.88 180 THR A O 1
ATOM 1440 N N . ARG A 1 181 ? -5.592 9.827 12.161 1.00 90.62 181 ARG A N 1
ATOM 1441 C CA . ARG A 1 181 ? -5.612 9.886 10.695 1.00 90.62 181 ARG A CA 1
ATOM 1442 C C . ARG A 1 181 ? -5.669 11.322 10.189 1.00 90.62 181 ARG A C 1
ATOM 1444 O O . ARG A 1 181 ? -6.392 12.148 10.734 1.00 90.62 181 ARG A O 1
ATOM 1451 N N . THR A 1 182 ? -4.964 11.571 9.092 1.00 94.81 182 THR A N 1
ATOM 1452 C CA . THR A 1 182 ? -5.071 12.797 8.296 1.00 94.81 182 THR A CA 1
ATOM 1453 C C . THR A 1 182 ? -5.743 12.455 6.975 1.00 94.81 182 THR A C 1
ATOM 1455 O O . THR A 1 182 ? -5.289 11.549 6.280 1.00 94.81 182 THR A O 1
ATOM 1458 N N . PHE A 1 183 ? -6.826 13.155 6.637 1.00 93.88 183 PHE A N 1
ATOM 1459 C CA . PHE A 1 183 ? -7.574 12.931 5.398 1.00 93.88 183 PHE A CA 1
ATOM 1460 C C . PHE A 1 183 ? -7.052 13.843 4.292 1.00 93.88 183 PHE A C 1
ATOM 1462 O O . PHE A 1 183 ? -7.089 15.066 4.434 1.00 93.88 183 PHE A O 1
ATOM 1469 N N . ARG A 1 184 ? -6.573 13.248 3.199 1.00 91.50 184 ARG A N 1
ATOM 1470 C CA . ARG A 1 184 ? -6.103 13.958 2.006 1.00 91.50 184 ARG A CA 1
ATOM 1471 C C . ARG A 1 184 ? -7.219 14.097 0.975 1.00 91.50 184 ARG A C 1
ATOM 1473 O O . ARG A 1 184 ? -8.210 13.368 0.993 1.00 91.50 184 ARG A O 1
ATOM 1480 N N . GLU A 1 185 ? -7.018 14.995 0.015 1.00 90.19 185 GLU A N 1
ATOM 1481 C CA . GLU A 1 185 ? -7.926 15.177 -1.126 1.00 90.19 185 GLU A CA 1
ATOM 1482 C C . GLU A 1 185 ? -8.147 13.862 -1.899 1.00 90.19 185 GLU A C 1
ATOM 1484 O O . GLU A 1 185 ? -9.258 13.561 -2.331 1.00 90.19 185 GLU A O 1
ATOM 1489 N N . THR A 1 186 ? -7.105 13.037 -2.028 1.00 89.94 186 THR A N 1
ATOM 1490 C CA . THR A 1 186 ? -7.177 11.717 -2.668 1.00 89.94 186 THR A CA 1
ATOM 1491 C C . THR A 1 186 ? -8.061 10.736 -1.899 1.00 89.94 186 THR A C 1
ATOM 1493 O O . THR A 1 186 ? -8.863 10.048 -2.527 1.00 89.94 186 THR A O 1
ATOM 1496 N N . ASP A 1 187 ? -7.975 10.703 -0.562 1.00 92.75 187 ASP A N 1
ATOM 1497 C CA . ASP A 1 187 ? -8.837 9.862 0.279 1.00 92.75 187 ASP A CA 1
ATOM 1498 C C . ASP A 1 187 ? -10.312 10.235 0.083 1.00 92.75 187 ASP A C 1
ATOM 1500 O O . ASP A 1 187 ? -11.169 9.369 -0.096 1.00 92.75 187 ASP A O 1
ATOM 1504 N N . VAL A 1 188 ? -10.611 11.539 0.099 1.00 93.25 188 VAL A N 1
ATOM 1505 C CA . VAL A 1 188 ? -11.976 12.048 -0.073 1.00 93.25 188 VAL A CA 1
ATOM 1506 C C . VAL A 1 188 ? -12.492 11.721 -1.471 1.00 93.25 188 VAL A C 1
ATOM 1508 O O . VAL A 1 188 ? -13.587 11.183 -1.593 1.00 93.25 188 VAL A O 1
ATOM 1511 N N . LYS A 1 189 ? -11.695 11.934 -2.526 1.00 91.31 189 LYS A N 1
ATOM 1512 C CA . LYS A 1 189 ? -12.074 11.554 -3.900 1.00 91.31 189 LYS A CA 1
ATOM 1513 C C . LYS A 1 189 ? -12.405 10.067 -4.024 1.00 91.31 189 LYS A C 1
ATOM 1515 O O . LYS A 1 189 ? -13.401 9.723 -4.655 1.00 91.31 189 LYS A O 1
ATOM 1520 N N . GLN A 1 190 ? -11.613 9.192 -3.407 1.00 93.19 190 GLN A N 1
ATOM 1521 C CA . GLN A 1 190 ? -11.890 7.753 -3.391 1.00 93.19 190 GLN A CA 1
ATOM 1522 C C . GLN A 1 190 ? -13.183 7.429 -2.635 1.00 93.19 190 GLN A C 1
ATOM 1524 O O . GLN A 1 190 ? -13.983 6.624 -3.107 1.00 93.19 190 GLN A O 1
ATOM 1529 N N . PHE A 1 191 ? -13.424 8.077 -1.493 1.00 95.25 191 PHE A N 1
ATOM 1530 C CA . PHE A 1 191 ? -14.654 7.886 -0.727 1.00 95.25 191 PHE A CA 1
ATOM 1531 C C . PHE A 1 191 ? -15.895 8.368 -1.492 1.00 95.25 191 PHE A C 1
ATOM 1533 O O . PHE A 1 191 ? -16.917 7.682 -1.505 1.00 95.25 191 PHE A O 1
ATOM 1540 N N . VAL A 1 192 ? -15.804 9.507 -2.181 1.00 94.19 192 VAL A N 1
ATOM 1541 C CA . VAL A 1 192 ? -16.860 10.024 -3.064 1.00 9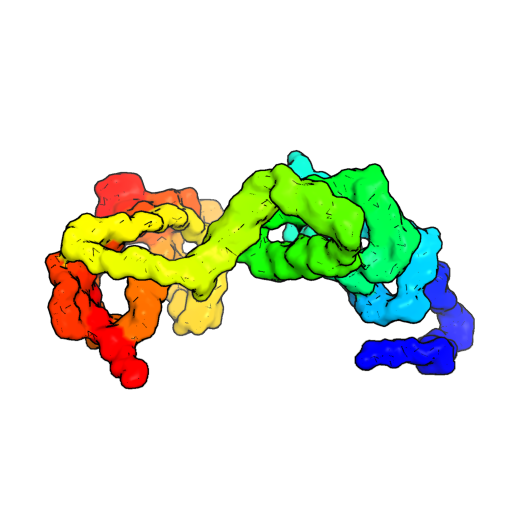4.19 192 VAL A CA 1
ATOM 1542 C C . VAL A 1 192 ? -17.123 9.053 -4.214 1.00 94.19 192 VAL A C 1
ATOM 1544 O O . VAL A 1 192 ? -18.276 8.726 -4.475 1.00 94.19 192 VAL A O 1
ATOM 1547 N N . ALA A 1 193 ? -16.076 8.535 -4.862 1.00 94.25 193 ALA A N 1
ATOM 1548 C CA . ALA A 1 193 ? -16.220 7.546 -5.929 1.00 94.25 193 ALA A CA 1
ATOM 1549 C C . ALA A 1 193 ? -16.888 6.246 -5.441 1.00 94.25 193 ALA A C 1
ATOM 1551 O O . ALA A 1 193 ? -17.672 5.648 -6.172 1.00 94.25 193 ALA A O 1
ATOM 1552 N N . LEU A 1 194 ? -16.605 5.829 -4.202 1.00 95.12 194 LEU A N 1
ATOM 1553 C CA . LEU A 1 194 ? -17.189 4.634 -3.591 1.00 95.12 194 LEU A CA 1
ATOM 1554 C C . LEU A 1 194 ? -18.658 4.825 -3.183 1.00 95.12 194 LEU A C 1
ATOM 1556 O O . LEU A 1 194 ? -19.461 3.908 -3.329 1.00 95.12 194 LEU A O 1
ATOM 1560 N N . THR A 1 195 ? -19.000 5.983 -2.615 1.00 96.31 195 THR A N 1
ATOM 1561 C CA . THR A 1 195 ? -20.311 6.222 -1.981 1.00 96.31 195 THR A CA 1
ATOM 1562 C C . THR A 1 195 ? -21.303 6.971 -2.860 1.00 96.31 195 THR A C 1
ATOM 1564 O O . THR A 1 195 ? -22.503 6.917 -2.604 1.00 96.31 195 THR A O 1
ATOM 1567 N N . GLY A 1 196 ? -20.818 7.689 -3.872 1.00 93.88 196 GLY A N 1
ATOM 1568 C CA . GLY A 1 196 ? -21.615 8.604 -4.683 1.00 93.88 196 GLY A CA 1
ATOM 1569 C C . GLY A 1 196 ? -21.933 9.943 -4.006 1.00 93.88 196 GLY A C 1
ATOM 1570 O O . GLY A 1 196 ? -22.647 10.748 -4.598 1.00 93.88 196 GLY A O 1
ATOM 1571 N N . ASP A 1 197 ? -21.421 10.219 -2.799 1.00 93.62 197 ASP A N 1
ATOM 1572 C CA . ASP A 1 197 ? -21.636 11.495 -2.099 1.00 93.62 197 ASP A CA 1
ATOM 1573 C C . ASP A 1 197 ? -20.789 12.622 -2.713 1.00 93.62 197 ASP A C 1
ATOM 1575 O O . ASP A 1 197 ? -19.755 13.026 -2.185 1.00 93.62 197 ASP A O 1
ATOM 1579 N N . SER A 1 198 ? -21.222 13.128 -3.866 1.00 89.62 198 SER A N 1
ATOM 1580 C CA . SER A 1 198 ? -20.544 14.183 -4.623 1.00 89.62 198 SER A CA 1
ATOM 1581 C C . SER A 1 198 ? -20.916 15.596 -4.163 1.00 89.62 198 SER A C 1
ATOM 1583 O O . SER A 1 198 ? -20.966 16.520 -4.981 1.00 89.62 198 SER A O 1
ATOM 1585 N N . ASN A 1 199 ? -21.237 15.786 -2.881 1.00 90.81 199 ASN A N 1
ATOM 1586 C CA . ASN A 1 199 ? -21.547 17.112 -2.358 1.00 90.81 199 ASN A CA 1
ATOM 1587 C C . ASN A 1 199 ? -20.343 18.061 -2.580 1.00 90.81 199 ASN A C 1
ATOM 1589 O O . ASN A 1 199 ? -19.225 17.725 -2.175 1.00 90.81 199 ASN A O 1
ATOM 1593 N N . PRO A 1 200 ? -20.530 19.252 -3.188 1.00 89.44 200 PRO A N 1
ATOM 1594 C CA . PRO A 1 200 ? -19.435 20.176 -3.501 1.00 89.44 200 PRO A CA 1
ATOM 1595 C C . PRO A 1 200 ? -18.585 20.618 -2.303 1.00 89.44 200 PRO A C 1
ATOM 1597 O O . PRO A 1 200 ? -17.466 21.081 -2.487 1.00 89.44 200 PRO A O 1
ATOM 1600 N N . ILE A 1 201 ? -19.075 20.458 -1.070 1.00 90.00 201 ILE A N 1
ATOM 1601 C CA . ILE A 1 201 ? -18.288 20.741 0.141 1.00 90.00 201 ILE A CA 1
ATOM 1602 C C . ILE A 1 201 ? -17.138 19.740 0.372 1.00 90.00 201 ILE A C 1
ATOM 1604 O O . ILE A 1 201 ? -16.302 19.970 1.243 1.00 90.00 201 ILE A O 1
ATOM 1608 N N . HIS A 1 202 ? -17.105 18.629 -0.372 1.00 90.38 202 HIS A N 1
ATOM 1609 C CA . HIS A 1 202 ? -16.077 17.586 -0.293 1.00 90.38 202 HIS A CA 1
ATOM 1610 C C . HIS A 1 202 ? -15.099 17.623 -1.477 1.00 90.38 202 HIS A C 1
ATOM 1612 O O . HIS A 1 202 ? -13.998 17.086 -1.379 1.00 90.38 202 HIS A O 1
ATOM 1618 N N . VAL A 1 203 ? -15.471 18.260 -2.595 1.00 79.81 203 VAL A N 1
ATOM 1619 C CA . VAL A 1 203 ? -14.720 18.206 -3.859 1.00 79.81 203 VAL A CA 1
ATOM 1620 C C . VAL A 1 203 ? -14.462 19.614 -4.392 1.00 79.81 203 VAL A C 1
ATOM 1622 O O . VAL A 1 203 ? -15.397 20.376 -4.627 1.00 79.81 203 VAL A O 1
ATOM 1625 N N . SER A 1 204 ? -13.199 19.963 -4.656 1.00 70.06 204 SER A N 1
ATOM 1626 C CA . SER A 1 204 ? -12.873 21.212 -5.353 1.00 70.06 204 SER A CA 1
ATOM 1627 C C . SER A 1 204 ? -13.258 21.114 -6.831 1.00 70.06 204 SER A C 1
ATOM 1629 O O . SER A 1 204 ? -12.681 20.319 -7.572 1.00 70.06 204 SER A O 1
ATOM 1631 N N . THR A 1 205 ? -14.201 21.943 -7.281 1.00 60.78 205 THR A N 1
ATOM 1632 C CA . THR A 1 205 ? -14.570 22.048 -8.705 1.00 60.78 205 THR A CA 1
ATOM 1633 C C . THR A 1 205 ? -13.726 23.065 -9.478 1.00 60.78 205 THR A C 1
ATOM 1635 O O . THR A 1 205 ? -13.838 23.135 -10.697 1.00 60.78 205 THR A O 1
ATOM 1638 N N . THR A 1 206 ? -12.902 23.870 -8.801 1.00 59.16 206 THR A N 1
ATOM 1639 C CA . THR A 1 206 ? -12.030 24.876 -9.425 1.00 59.16 206 THR A CA 1
ATOM 1640 C C . THR A 1 206 ? -10.598 24.755 -8.904 1.00 59.16 206 THR A C 1
ATOM 1642 O O . THR A 1 206 ? -10.380 24.332 -7.769 1.00 59.16 206 THR A O 1
ATOM 1645 N N . ASN A 1 207 ? -9.620 25.137 -9.733 1.00 58.47 207 ASN A N 1
ATOM 1646 C CA . ASN A 1 207 ? -8.189 25.177 -9.389 1.00 58.47 207 ASN A CA 1
ATOM 1647 C C . ASN A 1 207 ? -7.829 26.313 -8.405 1.00 58.47 207 ASN A C 1
ATOM 1649 O O . ASN A 1 207 ? -6.652 26.609 -8.210 1.00 58.47 207 ASN A O 1
ATOM 1653 N N . ASP A 1 208 ? -8.821 26.954 -7.786 1.00 59.34 208 ASP A N 1
ATOM 1654 C CA . ASP A 1 208 ? -8.611 28.085 -6.890 1.00 59.34 208 ASP A CA 1
ATOM 1655 C C . ASP A 1 208 ? -8.136 27.588 -5.520 1.00 59.34 208 ASP A C 1
ATOM 1657 O O . ASP A 1 208 ? -8.865 26.893 -4.804 1.00 59.34 208 ASP A O 1
ATOM 1661 N N . CYS A 1 209 ? -6.922 27.979 -5.126 1.00 58.41 209 CYS A N 1
ATOM 1662 C CA . CYS A 1 209 ? -6.356 27.658 -3.813 1.00 58.41 209 CYS A CA 1
ATOM 1663 C C . CYS A 1 209 ? -7.266 28.102 -2.650 1.00 58.41 209 CYS A C 1
ATOM 1665 O O . CYS A 1 209 ? -7.337 27.409 -1.639 1.00 58.41 209 CYS A O 1
ATOM 1667 N N . GLU A 1 210 ? -8.028 29.191 -2.813 1.00 55.69 210 GLU A N 1
ATOM 1668 C CA . GLU A 1 210 ? -8.939 29.722 -1.785 1.00 55.69 210 GLU A CA 1
ATOM 1669 C C . GLU A 1 210 ? -10.115 28.783 -1.457 1.00 55.69 210 GLU A C 1
ATOM 1671 O O . GLU A 1 210 ? -10.583 28.752 -0.319 1.00 55.69 210 GLU A O 1
ATOM 1676 N N . ARG A 1 211 ? -10.589 27.963 -2.413 1.00 59.53 211 ARG A N 1
ATOM 1677 C CA . ARG A 1 211 ? -11.659 26.983 -2.140 1.00 59.53 211 ARG A CA 1
ATOM 1678 C C . ARG A 1 211 ? -11.157 25.728 -1.435 1.00 59.53 211 ARG A C 1
ATOM 1680 O O . ARG A 1 211 ? -11.957 25.057 -0.783 1.00 59.53 211 ARG A O 1
ATOM 1687 N N . LYS A 1 212 ? -9.863 25.400 -1.528 1.00 55.62 212 LYS A N 1
ATOM 1688 C CA . LYS A 1 212 ? -9.307 24.203 -0.873 1.00 55.62 212 LYS A CA 1
ATOM 1689 C C . LYS A 1 212 ? -9.398 24.281 0.652 1.00 55.62 212 LYS A C 1
ATOM 1691 O O . LYS A 1 212 ? -9.669 23.269 1.290 1.00 55.62 212 LYS A O 1
ATOM 1696 N N . GLU A 1 213 ? -9.296 25.477 1.232 1.00 59.09 213 GLU A N 1
ATOM 1697 C CA . GLU A 1 213 ? -9.447 25.690 2.681 1.00 59.09 213 GLU A CA 1
ATOM 1698 C C . GLU A 1 213 ? -10.893 25.518 3.192 1.00 59.09 213 GLU A C 1
ATOM 1700 O O . GLU A 1 213 ? -11.129 25.462 4.403 1.00 59.09 213 GLU A O 1
ATOM 1705 N N . GLN A 1 214 ? -11.864 25.397 2.279 1.00 73.62 214 GLN A N 1
ATOM 1706 C CA . GLN A 1 214 ? -13.285 25.215 2.584 1.00 73.62 214 GLN A CA 1
ATOM 1707 C C . GLN A 1 214 ? -13.780 23.781 2.362 1.00 73.62 214 GLN A C 1
ATOM 1709 O O . GLN A 1 214 ? -14.972 23.522 2.542 1.00 73.62 214 GLN A O 1
ATOM 1714 N N . LEU A 1 215 ? -12.899 22.849 1.981 1.00 88.50 215 LEU A N 1
ATOM 1715 C CA . LEU A 1 215 ? -13.276 21.447 1.857 1.00 88.50 215 LEU A CA 1
ATOM 1716 C C . LEU A 1 215 ? -13.337 20.782 3.230 1.00 88.50 215 LEU A C 1
ATOM 1718 O O . LEU A 1 215 ? -12.458 20.950 4.082 1.00 88.50 215 LEU A O 1
ATOM 1722 N N . PHE A 1 216 ? -14.375 19.978 3.422 1.00 94.00 216 PHE A N 1
ATOM 1723 C CA . PHE A 1 216 ? -14.581 19.208 4.639 1.00 94.00 216 PHE A CA 1
ATOM 1724 C C . PHE A 1 216 ? -14.599 17.718 4.330 1.00 94.00 216 PHE A C 1
ATOM 1726 O O . PHE A 1 216 ? -14.994 17.296 3.249 1.00 94.00 216 PHE A O 1
ATOM 1733 N N . VAL A 1 217 ? -14.193 16.905 5.297 1.00 95.88 217 VAL A N 1
ATOM 1734 C CA . VAL A 1 217 ? -14.282 15.444 5.211 1.00 95.88 217 VAL A CA 1
ATOM 1735 C C . VAL A 1 217 ? -15.754 15.030 5.311 1.00 95.88 217 VAL A C 1
ATOM 1737 O O . VAL A 1 217 ? -16.492 15.580 6.135 1.00 95.88 217 VAL A O 1
ATOM 1740 N N . ASN A 1 218 ? -16.200 14.057 4.508 1.00 96.19 218 ASN A N 1
ATOM 1741 C CA . ASN A 1 218 ? -17.547 13.493 4.637 1.00 96.19 218 ASN A CA 1
ATOM 1742 C C . ASN A 1 218 ? -17.752 12.965 6.065 1.00 96.19 218 ASN A C 1
ATOM 1744 O O . ASN A 1 218 ? -16.959 12.162 6.560 1.00 96.19 218 ASN A O 1
ATOM 1748 N N . GLY A 1 219 ? -18.847 13.352 6.724 1.00 95.62 219 GLY A N 1
ATOM 1749 C CA . GLY A 1 219 ? -19.152 12.851 8.070 1.00 95.62 219 GLY A CA 1
ATOM 1750 C C . GLY A 1 219 ? -1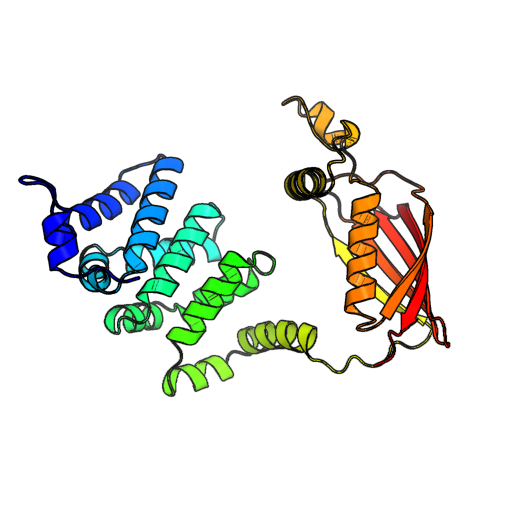9.258 11.320 8.107 1.00 95.62 219 GLY A C 1
ATOM 1751 O O . GLY A 1 219 ? -18.744 10.669 9.017 1.00 95.62 219 GLY A O 1
ATOM 1752 N N . ALA A 1 220 ? -19.827 10.723 7.056 1.00 96.25 220 ALA A N 1
ATOM 1753 C CA . ALA A 1 220 ? -19.883 9.272 6.889 1.00 96.25 220 ALA A CA 1
ATOM 1754 C C . ALA A 1 220 ? -18.490 8.619 6.814 1.00 96.25 220 ALA A C 1
ATOM 1756 O O . ALA A 1 220 ? -18.328 7.484 7.260 1.00 96.25 220 ALA A O 1
ATOM 1757 N N . PHE A 1 221 ? -17.472 9.329 6.319 1.00 97.69 221 PHE A N 1
ATOM 1758 C CA . PHE A 1 221 ? -16.104 8.816 6.271 1.00 97.69 221 PHE A CA 1
ATOM 1759 C C . PHE A 1 221 ? -15.490 8.732 7.676 1.00 97.69 221 PHE A C 1
ATOM 1761 O O . PHE A 1 221 ? -14.853 7.731 8.006 1.00 97.69 221 PHE A O 1
ATOM 1768 N N . LEU A 1 222 ? -15.773 9.706 8.554 1.00 98.00 222 LEU A N 1
ATOM 1769 C CA . LEU A 1 222 ? -15.409 9.624 9.977 1.00 98.00 222 LEU A CA 1
ATOM 1770 C C . LEU A 1 222 ? -16.061 8.402 10.645 1.00 98.00 222 LEU A C 1
ATOM 1772 O O . LEU A 1 222 ? -15.395 7.668 11.378 1.00 98.00 222 LEU A O 1
ATOM 1776 N N . ASN A 1 223 ? -17.335 8.129 10.332 1.00 97.69 223 ASN A N 1
ATOM 1777 C CA . ASN A 1 223 ? -18.013 6.924 10.816 1.00 97.69 223 ASN A CA 1
ATOM 1778 C C . ASN A 1 223 ? -17.388 5.636 10.260 1.00 97.69 223 ASN A C 1
ATOM 1780 O O . ASN A 1 223 ? -17.269 4.654 10.988 1.00 97.69 223 ASN A O 1
ATOM 1784 N N . GLY A 1 224 ? -16.931 5.641 9.005 1.00 96.62 224 GLY A N 1
ATOM 1785 C CA . GLY A 1 224 ? -16.188 4.527 8.412 1.00 96.62 224 GLY A CA 1
ATOM 1786 C C . GLY A 1 224 ? -14.905 4.194 9.182 1.00 96.62 224 GLY A C 1
ATOM 1787 O O . GLY A 1 224 ? -14.599 3.021 9.396 1.00 96.62 224 GLY A O 1
ATOM 1788 N N . VAL A 1 225 ? -14.193 5.210 9.681 1.00 97.06 225 VAL A N 1
ATOM 1789 C CA . VAL A 1 225 ? -13.016 5.006 10.541 1.00 97.06 225 VAL A CA 1
ATOM 1790 C C . VAL A 1 225 ? -13.408 4.400 11.892 1.00 97.06 225 VAL A C 1
ATOM 1792 O O . VAL A 1 225 ? -12.796 3.414 12.305 1.00 97.06 225 VAL A O 1
ATOM 1795 N N . ILE A 1 226 ? -14.455 4.912 12.553 1.00 97.75 226 ILE A N 1
ATOM 1796 C CA . ILE A 1 226 ? -14.974 4.325 13.804 1.00 97.75 226 ILE A CA 1
ATOM 1797 C C . ILE A 1 226 ? -15.413 2.870 13.599 1.00 97.75 226 ILE A C 1
ATOM 1799 O O . ILE A 1 226 ? -15.068 2.007 14.407 1.00 97.75 226 ILE A O 1
ATOM 1803 N N . ALA A 1 227 ? -16.110 2.567 12.502 1.00 94.62 227 ALA A N 1
ATOM 1804 C CA . ALA A 1 227 ? -16.490 1.203 12.146 1.00 94.62 227 ALA A CA 1
ATOM 1805 C C . ALA A 1 227 ? -15.259 0.299 11.966 1.00 94.62 227 ALA A C 1
ATOM 1807 O O . ALA A 1 227 ? -15.259 -0.832 12.451 1.00 94.62 227 ALA A O 1
ATOM 1808 N N . GLY A 1 228 ? -14.188 0.811 11.351 1.00 93.00 228 GLY A N 1
ATOM 1809 C CA . GLY A 1 228 ? -12.902 0.124 11.243 1.00 93.00 228 GLY A CA 1
ATOM 1810 C C . GLY A 1 228 ? -12.272 -0.191 12.602 1.00 93.00 228 GLY A C 1
ATOM 1811 O O . GLY A 1 228 ? -11.840 -1.324 12.818 1.00 93.00 228 GLY A O 1
ATOM 1812 N N . ILE A 1 229 ? -12.270 0.763 13.541 1.00 94.12 229 ILE A N 1
ATOM 1813 C CA . ILE A 1 229 ? -11.769 0.554 14.913 1.00 94.12 229 ILE A CA 1
ATOM 1814 C C . ILE A 1 229 ? -12.615 -0.500 15.636 1.00 94.12 229 ILE A C 1
ATOM 1816 O O . ILE A 1 229 ? -12.058 -1.414 16.240 1.00 94.12 229 ILE A O 1
ATOM 1820 N N . ILE A 1 230 ? -13.946 -0.415 15.552 1.00 93.75 230 ILE A N 1
ATOM 1821 C CA . ILE A 1 230 ? -14.856 -1.380 16.182 1.00 93.75 230 ILE A CA 1
ATOM 1822 C C . ILE A 1 230 ? -14.646 -2.780 15.594 1.00 93.75 230 ILE A C 1
ATOM 1824 O O . ILE A 1 230 ? -14.369 -3.717 16.339 1.00 93.75 230 ILE A O 1
ATOM 1828 N N . GLY A 1 231 ? -14.715 -2.937 14.270 1.00 89.62 231 GLY A N 1
ATOM 1829 C CA . GLY A 1 231 ? -14.550 -4.238 13.610 1.00 89.62 231 GLY A CA 1
ATOM 1830 C C . GLY A 1 231 ? -13.171 -4.855 13.859 1.00 89.62 231 GLY A C 1
ATOM 1831 O O . GLY A 1 231 ? -13.042 -6.064 14.059 1.00 89.62 231 GLY A O 1
ATOM 1832 N N . SER A 1 232 ? -12.143 -4.010 13.956 1.00 87.12 232 SER A N 1
ATOM 1833 C CA . SER A 1 232 ? -10.774 -4.406 14.292 1.00 87.12 232 SER A CA 1
ATOM 1834 C C . SER A 1 232 ? -10.522 -4.561 15.789 1.00 87.12 232 SER A C 1
ATOM 1836 O O . SER A 1 232 ? -9.379 -4.756 16.164 1.00 87.12 232 SER A O 1
ATOM 1838 N N . ASN A 1 233 ? -11.516 -4.489 16.670 1.00 88.56 233 ASN A N 1
ATOM 1839 C CA . ASN A 1 233 ? -11.325 -4.785 18.099 1.00 88.56 233 ASN A CA 1
ATOM 1840 C C . ASN A 1 233 ? -12.415 -5.706 18.668 1.00 88.56 233 ASN A C 1
ATOM 1842 O O . ASN A 1 233 ? -12.195 -6.356 19.686 1.00 88.56 233 ASN A O 1
ATOM 1846 N N . PHE A 1 234 ? -13.528 -5.863 17.950 1.00 88.62 234 PHE A N 1
ATOM 1847 C CA . PHE A 1 234 ? -14.639 -6.761 18.260 1.00 88.62 234 PHE A CA 1
ATOM 1848 C C . PHE A 1 234 ? -14.911 -7.725 17.088 1.00 88.62 234 PHE A C 1
ATOM 1850 O O . PHE A 1 234 ? -15.975 -7.671 16.468 1.00 88.62 234 PHE A O 1
ATOM 1857 N N . PRO A 1 235 ? -13.958 -8.612 16.737 1.00 85.50 235 PRO A N 1
ATOM 1858 C CA . PRO A 1 235 ? -14.149 -9.548 15.635 1.00 85.50 235 PRO A CA 1
ATOM 1859 C C . PRO A 1 235 ? -15.317 -10.500 15.929 1.00 85.50 235 PRO A C 1
ATOM 1861 O O . PRO A 1 235 ? -15.444 -11.024 17.035 1.00 85.50 235 PRO A O 1
ATOM 1864 N N . GLY A 1 236 ? -16.175 -10.725 14.933 1.00 85.94 236 GLY A N 1
ATOM 1865 C CA . GLY A 1 236 ? -17.386 -11.539 15.087 1.00 85.94 236 GLY A CA 1
ATOM 1866 C C . GLY A 1 236 ? -18.560 -10.813 15.751 1.00 85.94 236 GLY A C 1
ATOM 1867 O O . GLY A 1 236 ? -19.596 -11.432 15.978 1.00 85.94 236 GLY A O 1
ATOM 1868 N N . PHE A 1 237 ? -18.437 -9.516 16.041 1.00 91.25 237 PHE A N 1
ATOM 1869 C CA . PHE A 1 237 ? -19.561 -8.682 16.454 1.00 91.25 237 PHE A CA 1
ATOM 1870 C C . PHE A 1 237 ? -20.092 -7.873 15.272 1.00 91.25 237 PHE A C 1
ATOM 1872 O O . PHE A 1 237 ? -19.337 -7.423 14.412 1.00 91.25 237 PHE A O 1
ATOM 1879 N N . VAL A 1 238 ? -21.403 -7.652 15.260 1.00 93.00 238 VAL A N 1
ATOM 1880 C CA . VAL A 1 238 ? -22.085 -6.743 14.339 1.00 93.00 238 VAL A CA 1
ATOM 1881 C C . VAL A 1 238 ? -22.539 -5.502 15.087 1.00 93.00 238 VAL A C 1
ATOM 1883 O O . VAL A 1 238 ? -23.026 -5.587 16.214 1.00 93.00 238 VAL A O 1
ATOM 1886 N N . VAL A 1 239 ? -22.404 -4.342 14.451 1.00 95.50 239 VAL A N 1
ATOM 1887 C CA . VAL A 1 239 ? -23.015 -3.104 14.937 1.00 95.50 239 VAL A CA 1
ATOM 1888 C C . VAL A 1 239 ? -24.515 -3.184 14.656 1.00 95.50 239 VAL A C 1
ATOM 1890 O O . VAL A 1 239 ? -24.922 -3.259 13.501 1.00 95.50 239 VAL A O 1
ATOM 1893 N N . THR A 1 240 ? -25.347 -3.175 15.697 1.00 95.19 240 THR A N 1
ATOM 1894 C CA . THR A 1 240 ? -26.814 -3.246 15.557 1.00 95.19 240 THR A CA 1
ATOM 1895 C C . THR A 1 240 ? -27.475 -1.877 15.621 1.00 95.19 240 THR A C 1
ATOM 1897 O O . THR A 1 240 ? -28.592 -1.693 15.145 1.00 95.19 240 THR A O 1
ATOM 1900 N N . THR A 1 241 ? -26.832 -0.914 16.278 1.00 96.50 241 THR A N 1
ATOM 1901 C CA . THR A 1 241 ? -27.359 0.444 16.436 1.00 96.50 241 THR A CA 1
ATOM 1902 C C . THR A 1 241 ? -26.205 1.414 16.594 1.00 96.50 241 THR A C 1
ATOM 1904 O O . THR A 1 241 ? -25.255 1.121 17.317 1.00 96.50 241 THR A O 1
ATOM 1907 N N . GLN A 1 242 ? -26.321 2.579 15.969 1.00 97.31 242 GLN A N 1
ATOM 1908 C CA . GLN A 1 242 ? -25.421 3.710 16.145 1.00 97.31 242 GLN A CA 1
ATOM 1909 C C . GLN A 1 242 ? -26.254 4.981 16.287 1.00 97.31 242 GLN A C 1
ATOM 1911 O O . GLN A 1 242 ? -27.140 5.227 15.475 1.00 97.31 242 GLN A O 1
ATOM 1916 N N . ASN A 1 243 ? -25.964 5.774 17.315 1.00 97.94 243 ASN A N 1
ATOM 1917 C CA . ASN A 1 243 ? -26.513 7.116 17.493 1.00 97.94 243 ASN A CA 1
ATOM 1918 C C . ASN A 1 243 ? -25.342 8.087 17.578 1.00 97.94 243 ASN A C 1
ATOM 1920 O O . ASN A 1 243 ? -24.466 7.905 18.421 1.00 97.94 243 ASN A O 1
ATOM 1924 N N . PHE A 1 244 ? -25.315 9.099 16.718 1.00 98.19 244 PHE A N 1
ATOM 1925 C CA . PHE A 1 244 ? -24.184 10.015 16.625 1.00 98.19 244 PHE A CA 1
ATOM 1926 C C . PHE A 1 244 ? -24.589 11.399 16.139 1.00 98.19 244 PHE A C 1
ATOM 1928 O O . PHE A 1 244 ? -25.685 11.605 15.617 1.00 98.19 244 PHE A O 1
ATOM 1935 N N . ARG A 1 245 ? -23.660 12.343 16.282 1.00 97.81 245 ARG A N 1
ATOM 1936 C CA . ARG A 1 245 ? -23.759 13.697 15.738 1.00 97.81 245 ARG A CA 1
ATOM 1937 C C . ARG A 1 245 ? -22.395 14.198 15.265 1.00 97.81 245 ARG A C 1
ATOM 1939 O O . ARG A 1 245 ? -21.360 13.642 15.629 1.00 97.81 245 ARG A O 1
ATOM 1946 N N . PHE A 1 246 ? -22.410 15.278 14.486 1.00 97.88 246 PHE A N 1
ATOM 1947 C CA . PHE A 1 246 ? -21.222 15.973 13.982 1.00 97.88 246 PHE A CA 1
ATOM 1948 C C . PHE A 1 246 ? -21.176 17.394 14.567 1.00 97.88 246 PHE A C 1
ATOM 1950 O O . PHE A 1 246 ? -21.737 18.308 13.962 1.00 97.88 246 PHE A O 1
ATOM 1957 N N . PRO A 1 247 ? -20.590 17.605 15.764 1.00 97.25 247 PRO A N 1
ATOM 1958 C CA . PRO A 1 247 ? -20.650 18.908 16.433 1.00 97.25 247 PRO A CA 1
ATOM 1959 C C . PRO A 1 247 ? -19.885 20.009 15.692 1.00 97.25 247 PRO A C 1
ATOM 1961 O O . PRO A 1 247 ? -20.258 21.176 15.766 1.00 97.25 247 PRO A O 1
ATOM 1964 N N . ASN A 1 248 ? -18.816 19.643 14.981 1.00 97.19 248 ASN A N 1
ATOM 1965 C CA . ASN A 1 248 ? -17.974 20.561 14.222 1.00 97.19 248 ASN A CA 1
ATOM 1966 C C . ASN A 1 248 ? -17.589 19.945 12.875 1.00 97.19 248 ASN A C 1
ATOM 1968 O O . ASN A 1 248 ? -17.584 18.727 12.704 1.00 97.19 248 ASN A O 1
ATOM 1972 N N . ARG A 1 249 ? -17.222 20.800 11.918 1.00 95.06 249 ARG A N 1
ATOM 1973 C CA . ARG A 1 249 ? -16.712 20.359 10.616 1.00 95.06 249 ARG A CA 1
ATOM 1974 C C . ARG A 1 249 ? -15.284 19.830 10.754 1.00 95.06 249 ARG A C 1
ATOM 1976 O O . ARG A 1 249 ? -14.497 20.382 11.518 1.00 95.06 249 ARG A O 1
ATOM 1983 N N . CYS A 1 250 ? -14.950 18.808 9.974 1.00 96.00 250 CYS A N 1
ATOM 1984 C CA . CYS A 1 250 ? -13.609 18.235 9.910 1.00 96.00 250 CYS A CA 1
ATOM 1985 C C . CYS A 1 250 ? -12.907 18.708 8.636 1.00 96.00 250 CYS A C 1
ATOM 1987 O O . CYS A 1 250 ? -13.412 18.469 7.543 1.00 96.00 250 CYS A O 1
ATOM 1989 N N . GLN A 1 251 ? -11.764 19.373 8.767 1.00 94.25 251 GLN A N 1
ATOM 1990 C CA . GLN A 1 251 ? -10.981 19.878 7.636 1.00 94.25 251 GLN A CA 1
ATOM 1991 C C . GLN A 1 251 ? -10.032 18.807 7.091 1.00 94.25 251 GLN A C 1
ATOM 1993 O O . GLN A 1 251 ? -9.586 17.931 7.841 1.00 94.25 251 GLN A O 1
ATOM 1998 N N . LEU A 1 252 ? -9.719 18.901 5.798 1.00 93.50 252 LEU A N 1
ATOM 1999 C CA . LEU A 1 252 ? -8.670 18.107 5.157 1.00 93.50 252 LEU A CA 1
ATOM 2000 C C . LEU A 1 252 ? -7.282 18.522 5.665 1.00 93.50 252 LEU A C 1
ATOM 2002 O O . LEU A 1 252 ? -7.111 19.588 6.257 1.00 93.50 252 LEU A O 1
ATOM 2006 N N . ASP A 1 253 ? -6.300 17.647 5.441 1.00 91.38 253 ASP A N 1
ATOM 2007 C CA . ASP A 1 253 ? -4.870 17.875 5.693 1.00 91.38 253 ASP A CA 1
ATOM 2008 C C . ASP A 1 253 ? -4.495 18.216 7.144 1.00 91.38 253 ASP A C 1
ATOM 2010 O O . ASP A 1 253 ? -3.345 18.543 7.441 1.00 91.38 253 ASP A O 1
ATOM 2014 N N . LYS A 1 254 ? -5.445 18.063 8.068 1.00 91.00 254 LYS A N 1
ATOM 2015 C CA . LYS A 1 254 ? -5.261 18.199 9.509 1.00 91.00 254 LYS A CA 1
ATOM 2016 C C . LYS A 1 254 ? -5.499 16.865 10.197 1.00 91.00 254 LYS A C 1
ATOM 2018 O O . LYS A 1 254 ? -6.353 16.075 9.792 1.00 91.00 254 LYS A O 1
ATOM 2023 N N . GLU A 1 255 ? -4.740 16.639 11.258 1.00 95.06 255 GLU A N 1
ATOM 2024 C CA . GLU A 1 255 ? -4.805 15.413 12.040 1.00 95.06 255 GLU A CA 1
ATOM 2025 C C . GLU A 1 255 ? -6.142 15.292 12.789 1.00 95.06 255 GLU A C 1
ATOM 2027 O O . GLU A 1 255 ? -6.637 16.258 13.374 1.00 95.06 255 GLU A O 1
ATOM 2032 N N . VAL A 1 256 ? -6.720 14.091 12.779 1.00 97.50 256 VAL A N 1
ATOM 2033 C CA . VAL A 1 256 ? -7.926 13.734 13.530 1.00 97.50 256 VAL A CA 1
ATOM 2034 C C . VAL A 1 256 ? -7.615 12.558 14.447 1.00 97.50 256 VAL A C 1
ATOM 2036 O O . VAL A 1 256 ? -7.139 11.513 13.998 1.00 97.50 256 VAL A O 1
ATOM 2039 N N . GLN A 1 257 ? -7.918 12.720 15.730 1.00 97.62 257 GLN A N 1
ATOM 2040 C CA . GLN A 1 257 ? -7.741 11.712 16.768 1.00 97.62 257 GLN A CA 1
ATOM 2041 C C . GLN A 1 257 ? -9.074 11.029 17.054 1.00 97.62 257 GLN A C 1
ATOM 2043 O O . GLN A 1 257 ? -10.013 11.674 17.512 1.00 97.62 257 GLN A O 1
ATOM 2048 N N . PHE A 1 258 ? -9.156 9.729 16.812 1.00 98.44 258 PHE A N 1
ATOM 2049 C CA . PHE A 1 258 ? -10.323 8.888 17.057 1.00 98.44 258 PHE A CA 1
ATOM 2050 C C . PHE A 1 258 ? -10.135 8.102 18.351 1.00 98.44 258 PHE A C 1
ATOM 2052 O O . PHE A 1 258 ? -9.057 7.559 18.600 1.00 98.44 258 PHE A O 1
ATOM 2059 N N . SER A 1 259 ? -11.194 8.006 19.149 1.00 97.62 259 SER A N 1
ATOM 2060 C CA . SER A 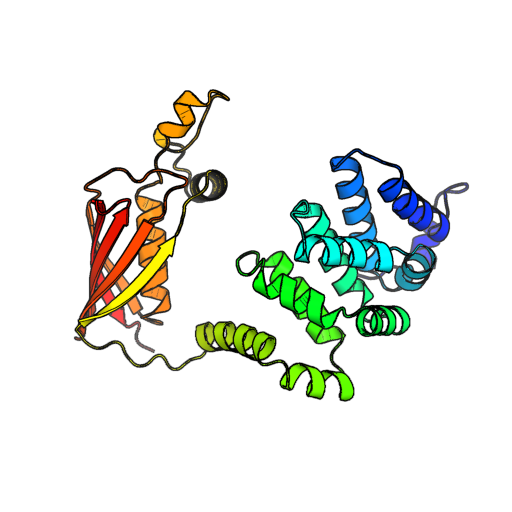1 259 ? -11.227 7.241 20.395 1.00 97.62 259 SER A CA 1
ATOM 2061 C C . SER A 1 259 ? -12.522 6.436 20.475 1.00 97.62 259 SER A C 1
ATOM 2063 O O . SER A 1 259 ? -13.593 6.988 20.237 1.00 97.62 259 SER A O 1
ATOM 2065 N N . VAL A 1 260 ? -12.434 5.152 20.823 1.00 98.31 260 VAL A N 1
ATOM 2066 C CA . VAL A 1 260 ? -13.582 4.272 21.096 1.00 98.31 260 VAL A CA 1
ATOM 2067 C C . VAL A 1 260 ? -13.413 3.680 22.488 1.00 98.31 260 VAL A C 1
ATOM 2069 O O . VAL A 1 260 ? -12.427 2.988 22.737 1.00 98.31 260 VAL A O 1
ATOM 2072 N N . THR A 1 261 ? -14.369 3.923 23.376 1.00 98.19 261 THR A N 1
ATOM 2073 C CA . THR A 1 261 ? -14.343 3.468 24.768 1.00 98.19 261 THR A CA 1
ATOM 2074 C C . THR A 1 261 ? -15.378 2.375 24.987 1.00 98.19 261 THR A C 1
ATOM 2076 O O . THR A 1 261 ? -16.524 2.483 24.552 1.00 98.19 261 THR A O 1
ATOM 2079 N N . VAL A 1 262 ? -14.980 1.307 25.674 1.00 97.62 262 VAL A N 1
ATOM 2080 C CA . VAL A 1 262 ? -15.876 0.212 26.052 1.00 97.62 262 VAL A CA 1
ATOM 2081 C C . VAL A 1 262 ? -16.642 0.589 27.311 1.00 97.62 262 VAL A C 1
ATOM 2083 O O . VAL A 1 262 ? -16.078 0.591 28.401 1.00 97.62 262 VAL A O 1
ATOM 2086 N N . GLU A 1 263 ? -17.932 0.874 27.170 1.00 97.31 263 GLU A N 1
ATOM 2087 C CA . GLU A 1 263 ? -18.786 1.308 28.282 1.00 97.31 263 GLU A CA 1
ATOM 2088 C C . GLU A 1 263 ? -19.415 0.118 29.012 1.00 97.31 263 GLU A C 1
ATOM 2090 O O . GLU A 1 263 ? -19.510 0.093 30.236 1.00 97.31 263 GLU A O 1
ATOM 2095 N N . GLU A 1 264 ? -19.842 -0.903 28.266 1.00 95.38 264 GLU A N 1
ATOM 2096 C CA . GLU A 1 264 ? -20.547 -2.051 28.831 1.00 95.38 264 GLU A CA 1
ATOM 2097 C C . GLU A 1 264 ? -20.223 -3.334 28.063 1.00 95.38 264 GLU A C 1
ATOM 2099 O O . GLU A 1 264 ? -20.351 -3.379 26.843 1.00 95.38 264 GLU A O 1
ATOM 2104 N N . MET A 1 265 ? -19.861 -4.398 28.786 1.00 92.00 265 MET A N 1
ATOM 2105 C CA . MET A 1 265 ? -19.573 -5.729 28.232 1.00 92.00 265 MET A CA 1
ATOM 2106 C C . MET A 1 265 ? -20.595 -6.756 28.735 1.00 92.00 265 MET A C 1
ATOM 2108 O O . MET A 1 265 ? -20.302 -7.579 29.601 1.00 92.00 265 MET A O 1
ATOM 2112 N N . ARG A 1 266 ? -21.828 -6.688 28.218 1.00 88.75 266 ARG A N 1
ATOM 2113 C CA . ARG A 1 266 ? -22.893 -7.678 28.474 1.00 88.75 266 ARG A CA 1
ATOM 2114 C C . ARG A 1 266 ? -23.258 -8.419 27.180 1.00 88.75 266 ARG A C 1
ATOM 2116 O O . ARG A 1 266 ? -22.477 -8.459 26.237 1.00 88.75 266 ARG A O 1
ATOM 2123 N N . LYS A 1 267 ? -24.459 -9.012 27.116 1.00 89.50 267 LYS A N 1
ATOM 2124 C CA . LYS A 1 267 ? -24.993 -9.660 25.900 1.00 89.50 267 LYS A CA 1
ATOM 2125 C C . LYS A 1 267 ? -24.993 -8.717 24.689 1.00 89.50 267 LYS A C 1
ATOM 2127 O O . LYS A 1 267 ? -24.767 -9.162 23.569 1.00 89.50 267 LYS A O 1
ATOM 2132 N N . ILE A 1 268 ? -25.277 -7.439 24.930 1.00 92.56 268 ILE A N 1
ATOM 2133 C CA . ILE A 1 268 ? -25.065 -6.351 23.980 1.00 92.56 268 ILE A CA 1
ATOM 2134 C C . ILE A 1 268 ? -23.912 -5.534 24.546 1.00 92.56 268 ILE A C 1
ATOM 2136 O O . ILE A 1 268 ? -23.972 -5.113 25.702 1.00 92.56 268 ILE A O 1
ATOM 2140 N N . VAL A 1 269 ? -22.865 -5.360 23.750 1.00 95.56 269 VAL A N 1
ATOM 2141 C CA . VAL A 1 269 ? -21.728 -4.519 24.117 1.00 95.56 269 VAL A CA 1
ATOM 2142 C C . VAL A 1 269 ? -22.056 -3.087 23.723 1.00 95.56 269 VAL A C 1
ATOM 2144 O O . VAL A 1 269 ? -22.518 -2.849 22.607 1.00 95.56 269 VAL A O 1
ATOM 2147 N N . THR A 1 270 ? -21.814 -2.139 24.619 1.00 97.81 270 THR A N 1
ATOM 2148 C CA . THR A 1 270 ? -21.985 -0.712 24.338 1.00 97.81 270 THR A CA 1
ATOM 2149 C C . THR A 1 270 ? -20.614 -0.059 24.276 1.00 97.81 270 THR A C 1
ATOM 2151 O O . THR A 1 270 ? -19.813 -0.205 25.201 1.00 97.81 270 THR A O 1
ATOM 2154 N N . VAL A 1 271 ? -20.350 0.668 23.193 1.00 98.19 271 VAL A N 1
ATOM 2155 C CA . VAL A 1 271 ? -19.144 1.487 23.044 1.00 98.19 271 VAL A CA 1
ATOM 2156 C C . VAL A 1 271 ? -19.532 2.935 22.789 1.00 98.19 271 VAL A C 1
ATOM 2158 O O . VAL A 1 271 ? -20.443 3.202 22.004 1.00 98.19 271 VAL A O 1
ATOM 2161 N N . SER A 1 272 ? -18.849 3.867 23.441 1.00 98.56 272 SER A N 1
ATOM 2162 C CA . SER A 1 272 ? -18.896 5.286 23.092 1.00 98.56 272 SER A CA 1
ATOM 2163 C C . SER A 1 272 ? -17.706 5.620 22.200 1.00 98.56 272 SER A C 1
ATOM 2165 O O . SER A 1 272 ? -16.706 4.898 22.173 1.00 98.56 272 SER A O 1
ATOM 2167 N N . TYR A 1 273 ? -17.812 6.685 21.419 1.00 98.50 273 TYR A N 1
ATOM 2168 C CA . TYR A 1 273 ? -16.705 7.141 20.599 1.00 98.50 273 TYR A CA 1
ATOM 2169 C C . TYR A 1 273 ? -16.728 8.644 20.390 1.00 98.50 273 TYR A C 1
ATOM 2171 O O . TYR A 1 273 ? -17.785 9.268 20.308 1.00 98.50 273 TYR A O 1
ATOM 2179 N N . GLU A 1 274 ? -15.534 9.206 20.249 1.00 98.19 274 GLU A N 1
ATOM 2180 C CA . GLU A 1 274 ? -15.310 10.604 19.906 1.00 98.19 274 GLU A CA 1
ATOM 2181 C C . GLU A 1 274 ? -14.161 10.729 18.903 1.00 98.19 274 GLU A C 1
ATOM 2183 O O . GLU A 1 274 ? -13.241 9.912 18.857 1.00 98.19 274 GLU A O 1
ATOM 2188 N N . SER A 1 275 ? -14.219 11.759 18.069 1.00 98.19 275 SER A N 1
ATOM 2189 C CA . SER A 1 275 ? -13.156 12.151 17.150 1.00 98.19 275 SER A CA 1
ATOM 2190 C C . SER A 1 275 ? -12.877 13.636 17.319 1.00 98.19 275 SER A C 1
ATOM 2192 O O . SER A 1 275 ? -13.808 14.446 17.282 1.00 98.19 275 SER A O 1
ATOM 2194 N N . LYS A 1 276 ? -11.607 13.997 17.501 1.00 98.25 276 LYS A N 1
ATOM 2195 C CA . LYS A 1 276 ? -11.158 15.366 17.770 1.00 98.25 276 LYS A CA 1
ATOM 2196 C C . LYS A 1 276 ? -10.182 15.852 16.706 1.00 98.25 276 LYS A C 1
ATOM 2198 O O . LYS A 1 276 ? -9.288 15.118 16.305 1.00 98.25 276 LYS A O 1
ATOM 2203 N N . GLN A 1 277 ? -10.340 17.102 16.285 1.00 96.94 277 GLN A N 1
ATOM 2204 C CA . GLN A 1 277 ? -9.398 17.825 15.431 1.00 96.94 277 GLN A CA 1
ATOM 2205 C C . GLN A 1 277 ? -9.121 19.181 16.086 1.00 96.94 277 GLN A C 1
ATOM 2207 O O . GLN A 1 277 ? -10.060 19.928 16.361 1.00 96.94 277 GLN A O 1
ATOM 2212 N N . ASN A 1 278 ? -7.849 19.500 16.353 1.00 93.50 278 ASN A N 1
ATOM 2213 C CA . ASN A 1 278 ? -7.438 20.706 17.094 1.00 93.50 278 ASN A CA 1
ATOM 2214 C C . ASN A 1 278 ? -8.209 20.875 18.421 1.00 93.50 278 ASN A C 1
ATOM 2216 O O . ASN A 1 278 ? -8.824 21.915 18.658 1.00 93.50 278 ASN A O 1
ATOM 2220 N N . ASP A 1 279 ? -8.271 19.806 19.220 1.00 93.00 279 ASP A N 1
ATOM 2221 C CA . ASP A 1 279 ? -9.001 19.728 20.498 1.00 93.00 279 ASP A CA 1
ATOM 2222 C C . ASP A 1 279 ? -10.520 19.973 20.431 1.00 93.00 279 ASP A C 1
ATOM 2224 O O . ASP A 1 279 ? -11.199 20.018 21.458 1.00 93.00 279 ASP A O 1
ATOM 2228 N N . ARG A 1 280 ? -11.102 20.066 19.228 1.00 97.12 280 ARG A N 1
ATOM 2229 C CA . ARG A 1 280 ? -12.552 20.186 19.023 1.00 97.12 280 ARG A CA 1
ATOM 2230 C C . ARG A 1 280 ? -13.149 18.866 18.570 1.00 97.12 280 ARG A C 1
ATOM 2232 O O . ARG A 1 280 ? -12.643 18.240 17.642 1.00 97.12 280 ARG A O 1
ATOM 2239 N N . VAL A 1 281 ? -14.264 18.471 19.182 1.00 98.25 281 VAL A N 1
ATOM 2240 C CA . VAL A 1 281 ? -15.008 17.265 18.791 1.00 98.25 281 VAL A CA 1
ATOM 2241 C C . VAL A 1 281 ? -15.681 17.495 17.439 1.00 98.25 281 VAL A C 1
ATOM 2243 O O . VAL A 1 281 ? -16.538 18.368 17.310 1.00 98.25 281 VAL A O 1
ATOM 2246 N N . VAL A 1 282 ? -15.306 16.710 16.432 1.00 98.25 282 VAL A N 1
ATOM 2247 C CA . VAL A 1 282 ? -15.890 16.753 15.079 1.00 98.25 282 VAL A CA 1
ATOM 2248 C C . VAL A 1 282 ? -16.912 15.640 14.851 1.00 98.25 282 VAL A C 1
ATOM 2250 O O . VAL A 1 282 ? -17.815 15.785 14.032 1.00 98.25 282 VAL A O 1
ATOM 2253 N N . PHE A 1 283 ? -16.816 14.549 15.610 1.00 98.56 283 PHE A N 1
ATOM 2254 C CA . PHE A 1 283 ? -17.729 13.414 15.526 1.00 98.56 283 PHE A CA 1
ATOM 2255 C C . PHE A 1 283 ? -17.809 12.708 16.874 1.00 98.56 283 PHE A C 1
ATOM 2257 O O . PHE A 1 283 ? -16.780 12.477 17.500 1.00 98.56 283 PHE A O 1
ATOM 2264 N N . GLU A 1 284 ? -19.009 12.364 17.326 1.00 98.50 284 GLU A N 1
ATOM 2265 C CA . GLU A 1 284 ? -19.192 11.592 18.557 1.00 98.50 284 GLU A CA 1
ATOM 2266 C C . GLU A 1 284 ? -20.480 10.778 18.521 1.00 98.50 284 GLU A C 1
ATOM 2268 O O . GLU A 1 284 ? -21.443 11.137 17.833 1.00 98.50 284 GLU A O 1
ATOM 2273 N N . GLY A 1 285 ? -20.508 9.686 19.278 1.00 98.38 285 GLY A N 1
ATOM 2274 C CA . GLY A 1 285 ? -21.675 8.827 19.345 1.00 98.38 285 GLY A CA 1
ATOM 2275 C C . GLY A 1 285 ? -21.512 7.608 20.236 1.00 98.38 285 GLY A C 1
ATOM 2276 O O . GLY A 1 285 ? -20.542 7.451 20.974 1.00 98.38 285 GLY A O 1
ATOM 2277 N N . ILE A 1 286 ? -22.520 6.745 20.162 1.00 98.44 286 ILE A N 1
ATOM 2278 C CA . ILE A 1 286 ? -22.604 5.481 20.887 1.00 98.44 286 ILE A CA 1
ATOM 2279 C C . ILE A 1 286 ? -23.044 4.397 19.905 1.00 98.44 286 ILE A C 1
ATOM 2281 O O . ILE A 1 286 ? -24.003 4.585 19.150 1.00 98.44 286 ILE A O 1
ATOM 2285 N N . ALA A 1 287 ? -22.374 3.246 19.943 1.00 98.31 287 ALA A N 1
ATOM 2286 C CA . ALA A 1 287 ? -22.738 2.055 19.189 1.00 98.31 287 ALA A CA 1
ATOM 2287 C C . ALA A 1 287 ? -23.092 0.887 20.116 1.00 98.31 287 ALA A C 1
ATOM 2289 O O . ALA A 1 287 ? -22.491 0.698 21.174 1.00 98.31 287 ALA A O 1
ATOM 2290 N N . LYS A 1 288 ? -24.054 0.074 19.676 1.00 97.75 288 LYS A N 1
ATOM 2291 C CA . LYS A 1 288 ? -24.399 -1.216 20.278 1.00 97.75 288 LYS A CA 1
ATOM 2292 C C . LYS A 1 288 ? -23.922 -2.338 19.372 1.00 97.75 288 LYS A C 1
ATOM 2294 O O . LYS A 1 288 ? -24.200 -2.318 18.171 1.00 97.75 288 LYS A O 1
ATOM 2299 N N . LEU A 1 289 ? -23.216 -3.299 19.953 1.00 95.88 289 LEU A N 1
ATOM 2300 C CA . LEU A 1 289 ? -22.613 -4.427 19.259 1.00 95.88 289 LEU A CA 1
ATOM 2301 C C . LEU A 1 289 ? -23.232 -5.735 19.747 1.00 95.88 289 LEU A C 1
ATOM 2303 O O . LEU A 1 289 ? -23.497 -5.912 20.939 1.00 95.88 289 LEU A O 1
ATOM 2307 N N . PHE A 1 290 ? -23.411 -6.676 18.830 1.00 93.31 290 PHE A N 1
ATOM 2308 C CA . PHE A 1 290 ? -23.945 -8.001 19.114 1.00 93.31 290 PHE A CA 1
ATOM 2309 C C . PHE A 1 290 ? -23.034 -9.077 18.532 1.00 93.31 290 PHE A C 1
ATOM 2311 O O . PHE A 1 290 ? -22.670 -9.004 17.362 1.00 93.31 290 PHE A O 1
ATOM 2318 N N . ALA A 1 291 ? -22.669 -10.083 19.326 1.00 90.00 291 ALA A N 1
ATOM 2319 C CA . ALA A 1 291 ? -21.863 -11.200 18.842 1.00 90.00 291 ALA A CA 1
ATOM 2320 C C . ALA A 1 291 ? -22.688 -12.084 17.895 1.00 90.00 291 ALA A C 1
ATOM 2322 O O . ALA A 1 291 ? -23.744 -12.596 18.276 1.00 90.00 291 ALA A O 1
ATOM 2323 N N . VAL A 1 292 ? -22.196 -12.305 16.678 1.00 83.69 292 VAL A N 1
ATOM 2324 C CA . VAL A 1 292 ? -22.754 -13.314 15.777 1.00 83.69 292 VAL A CA 1
ATOM 2325 C C . VAL A 1 292 ? -22.479 -14.675 16.412 1.00 83.69 292 VAL A C 1
ATOM 2327 O O . VAL A 1 292 ? -21.330 -15.003 16.713 1.00 83.69 292 VAL A O 1
ATOM 2330 N N . ARG A 1 293 ? -23.535 -15.450 16.685 1.00 67.38 293 ARG A N 1
ATOM 2331 C CA . ARG A 1 293 ? -23.377 -16.817 17.198 1.00 67.38 293 ARG A CA 1
ATOM 2332 C C . ARG A 1 293 ? -22.531 -17.611 16.200 1.00 67.38 293 ARG A C 1
ATOM 2334 O O . ARG A 1 293 ? -22.851 -17.607 15.013 1.00 67.38 293 ARG A O 1
ATOM 2341 N N . LYS A 1 294 ? -21.464 -18.240 16.696 1.00 53.03 294 LYS A N 1
ATOM 2342 C CA . LYS A 1 294 ? -20.797 -19.330 15.978 1.00 53.03 294 LYS A CA 1
ATOM 2343 C C . LYS A 1 294 ? -21.727 -20.532 15.895 1.00 53.03 294 LYS A C 1
ATOM 2345 O O . LYS A 1 294 ? -22.484 -20.735 16.874 1.00 53.03 294 LYS A O 1
#

pLDDT: mean 89.59, std 11.84, range [42.84, 98.62]

InterPro domains:
  IPR002539 MaoC-like dehydratase domain [PF01575] (177-271)
  IPR011989 Armadillo-like helical [G3DSA:1.25.10.10] (17-166)
  IPR016024 Armadillo-type fold [SSF48371] (25-142)
  IPR029069 HotDog domain superfamily [SSF54637] (172-293)
  IPR042462 Armadillo repeat-containing protein 7 [PTHR46263] (1-170)

Organism: Anopheles gambiae (NCBI:txid7165)

Foldseek 3Di:
DADDPVNQVVPADDVRDHLLVVLLVLLVQLVPDPDPVSVLVSLQVLLVLLQHPVCLVSCVVSCVLVVLLVQLQCVLVHPDDPSSVLSSLSSLLSRCLPPVSLVVCVVVVVLVSLLSQCVPVVVPCSNVVSSVSNVVSSDDPVVVVVQVPPPSNVVSVCVVVCLVDPPAPQDDAFDKDKDKDAAALVNLVVVCVVPVPVDCLAHDPDPDPVCLQSRFRPLVVVVVVVVVRCCSRPPQKDWPDKDKDFPDTHHHPFMKMKMKGFHDDDQKTKIWIFIDTPNDTGMTIMTIIHGHDD

Secondary structure (DSSP, 8-state):
----HHHHHHHS-TTPPPHHHHHHHHHHHHHH---HHHHHHHHHHHHHHHTSGGGHHHHHHTTHHHHHHHHHHHHHHS---HHHHHHHHHHHHHHTTSHHHHHHHHHTTHHHHHHHHHHH-TT-HHHHHHHHHHHHHH--HHHHHHHHH-HHHHHHHHHHHHHHH----PPPTT-EEEEEEE--HHHHHHHHHHH----TTTS--S--HHHHTT-B--HHHHHHHHHHHHHTTSTTEEEEEEEEE--SPPBTTSEEEEEEEEEEESSEEEEEEEEEETTEEEEEEEEEEEEPP-

Radius of gyration: 24.61 Å; chains: 1; bounding box: 52×52×72 Å